Protein AF-0000000072283478 (afdb_homodimer)

Structure (mmCIF, N/CA/C/O backbone):
data_AF-0000000072283478-model_v1
#
loop_
_entity.id
_entity.type
_entity.pdbx_description
1 polymer 'Uncharacterized protein'
#
loop_
_atom_site.group_PDB
_atom_site.id
_atom_site.type_symbol
_atom_site.label_atom_id
_atom_site.label_alt_id
_atom_site.label_comp_id
_atom_site.label_asym_id
_atom_site.label_entity_id
_atom_site.label_seq_id
_atom_site.pdbx_PDB_ins_code
_atom_site.Cartn_x
_atom_site.Cartn_y
_atom_site.Cartn_z
_atom_site.occupancy
_atom_site.B_iso_or_equiv
_atom_site.auth_seq_id
_atom_site.auth_comp_id
_atom_site.auth_asym_id
_atom_site.auth_atom_id
_atom_site.pdbx_PDB_model_num
ATOM 1 N N . MET A 1 1 ? -14.891 4.152 11.68 1 73.19 1 MET A N 1
ATOM 2 C CA . MET A 1 1 ? -15.289 5.523 11.375 1 73.19 1 MET A CA 1
ATOM 3 C C . MET A 1 1 ? -15.82 5.621 9.945 1 73.19 1 MET A C 1
ATOM 5 O O . MET A 1 1 ? -15.227 5.074 9.016 1 73.19 1 MET A O 1
ATOM 9 N N . ASP A 1 2 ? -17.062 6.188 9.875 1 78.62 2 ASP A N 1
ATOM 10 C CA . ASP A 1 2 ? -17.609 6.254 8.523 1 78.62 2 ASP A CA 1
ATOM 11 C C . ASP A 1 2 ? -17.078 7.473 7.77 1 78.62 2 ASP A C 1
ATOM 13 O O . ASP A 1 2 ? -16.406 8.32 8.352 1 78.62 2 ASP A O 1
ATOM 17 N N . THR A 1 3 ? -17.266 7.492 6.48 1 81.06 3 THR A N 1
ATOM 18 C CA . THR A 1 3 ? -16.719 8.508 5.59 1 81.06 3 THR A CA 1
ATOM 19 C C . THR A 1 3 ? -17.281 9.891 5.945 1 81.06 3 THR A C 1
ATOM 21 O O . THR A 1 3 ? -16.562 10.891 5.871 1 81.06 3 THR A O 1
ATOM 24 N N . GLU A 1 4 ? -18.5 9.938 6.402 1 78.06 4 GLU A N 1
ATOM 25 C CA . GLU A 1 4 ? -19.125 11.203 6.766 1 78.06 4 GLU A CA 1
ATOM 26 C C . GLU A 1 4 ? -18.469 11.805 8.008 1 78.06 4 GLU A C 1
ATOM 28 O O . GLU A 1 4 ? -18.266 13.016 8.078 1 78.06 4 GLU A O 1
ATOM 33 N N . ASP A 1 5 ? -18.141 10.969 8.953 1 77.5 5 ASP A N 1
ATOM 34 C CA . ASP A 1 5 ? -17.422 11.414 10.148 1 77.5 5 ASP A CA 1
ATOM 35 C C . ASP A 1 5 ? -16.047 11.992 9.781 1 77.5 5 ASP A C 1
ATOM 37 O O . ASP A 1 5 ? -15.641 13.016 10.336 1 77.5 5 ASP A O 1
ATOM 41 N N . LYS A 1 6 ? -15.461 11.375 8.781 1 83.56 6 LYS A N 1
ATOM 42 C CA . LYS A 1 6 ? -14.141 11.812 8.344 1 83.56 6 LYS A CA 1
ATOM 43 C C . LYS A 1 6 ? -14.203 13.195 7.699 1 83.56 6 LYS A C 1
ATOM 45 O O . LYS A 1 6 ? -13.352 14.047 7.957 1 83.56 6 LYS A O 1
ATOM 50 N N . ILE A 1 7 ? -15.211 13.383 6.98 1 82.69 7 ILE A N 1
ATOM 51 C CA . ILE A 1 7 ? -15.391 14.656 6.281 1 82.69 7 ILE A CA 1
ATOM 52 C C . ILE A 1 7 ? -15.625 15.773 7.293 1 82.69 7 ILE A C 1
ATOM 54 O O . ILE A 1 7 ? -15.023 16.844 7.195 1 82.69 7 ILE A O 1
ATOM 58 N N . GLU A 1 8 ? -16.438 15.539 8.203 1 78.69 8 GLU A N 1
ATOM 59 C CA . GLU A 1 8 ? -16.766 16.547 9.219 1 78.69 8 GLU A CA 1
ATOM 60 C C . GLU A 1 8 ? -15.531 16.891 10.055 1 78.69 8 GLU A C 1
ATOM 62 O O . GLU A 1 8 ? -15.352 18.047 10.445 1 78.69 8 GLU A O 1
ATOM 67 N N . ALA A 1 9 ? -14.672 15.914 10.203 1 77.06 9 ALA A N 1
ATOM 68 C CA . ALA A 1 9 ? -13.508 16.094 11.062 1 77.06 9 ALA A CA 1
ATOM 69 C C . ALA A 1 9 ? -12.359 16.766 10.297 1 77.06 9 ALA A C 1
ATOM 71 O O . ALA A 1 9 ? -11.438 17.312 10.906 1 77.06 9 ALA A O 1
ATOM 72 N N . THR A 1 10 ? -12.125 16.578 8.898 1 79.94 10 THR A N 1
ATOM 73 C CA . THR A 1 10 ? -10.984 17 8.078 1 79.94 10 THR A CA 1
ATOM 74 C C . THR A 1 10 ? -10.945 18.516 7.945 1 79.94 10 THR A C 1
ATOM 76 O O . THR A 1 10 ? -9.867 19.109 7.969 1 79.94 10 THR A O 1
ATOM 79 N N . LYS A 1 11 ? -11.898 19.344 8.211 1 76.25 11 LYS A N 1
ATOM 80 C CA . LYS A 1 11 ? -12.023 20.797 8.125 1 76.25 11 LYS A CA 1
ATOM 81 C C . LYS A 1 11 ? -11.055 21.375 7.098 1 76.25 11 LYS A C 1
ATOM 83 O O . LYS A 1 11 ? -10.188 22.172 7.438 1 76.25 11 LYS A O 1
ATOM 88 N N . ILE A 1 12 ? -11.023 20.891 5.836 1 76.75 12 ILE A N 1
ATOM 89 C CA . ILE A 1 12 ? -10.195 21.422 4.762 1 76.75 12 ILE A CA 1
ATOM 90 C C . ILE A 1 12 ? -10.984 22.453 3.959 1 76.75 12 ILE A C 1
ATOM 92 O O . ILE A 1 12 ? -12.141 22.219 3.605 1 76.75 12 ILE A O 1
ATOM 96 N N . GLU A 1 13 ? -10.32 23.578 3.877 1 73.12 13 GLU A N 1
ATOM 97 C CA . GLU A 1 13 ? -11 24.672 3.186 1 73.12 13 GLU A CA 1
ATOM 98 C C . GLU A 1 13 ? -10.914 24.5 1.672 1 73.12 13 GLU A C 1
ATOM 100 O O . GLU A 1 13 ? -9.945 23.938 1.155 1 73.12 13 GLU A O 1
ATOM 105 N N . ASN A 1 14 ? -11.906 24.844 0.974 1 79.44 14 ASN A N 1
ATOM 106 C CA . ASN A 1 14 ? -11.945 25 -0.475 1 79.44 14 ASN A CA 1
ATOM 107 C C . ASN A 1 14 ? -11.914 23.656 -1.191 1 79.44 14 ASN A C 1
ATOM 109 O O . ASN A 1 14 ? -11.242 23.516 -2.215 1 79.44 14 ASN A O 1
ATOM 113 N N . ILE A 1 15 ? -12.367 22.672 -0.455 1 85 15 ILE A N 1
ATOM 114 C CA . ILE A 1 15 ? -12.484 21.359 -1.105 1 85 15 ILE A CA 1
ATOM 115 C C . ILE A 1 15 ? -13.953 20.969 -1.193 1 85 15 ILE A C 1
ATOM 117 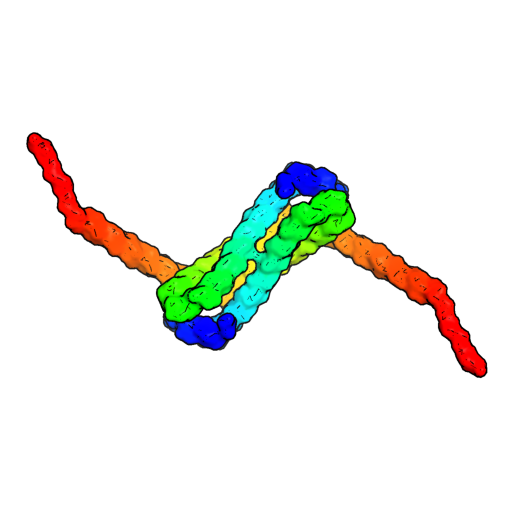O O . ILE A 1 15 ? -14.711 21.141 -0.237 1 85 15 ILE A O 1
ATOM 121 N N . ASN A 1 16 ? -14.297 20.562 -2.338 1 88.25 16 ASN A N 1
ATOM 122 C CA . ASN A 1 16 ? -15.633 20.031 -2.549 1 88.25 16 ASN A CA 1
ATOM 123 C C . ASN A 1 16 ? -15.875 18.781 -1.721 1 88.25 16 ASN A C 1
ATOM 125 O O . ASN A 1 16 ? -15.102 17.812 -1.804 1 88.25 16 ASN A O 1
ATOM 129 N N . ILE A 1 17 ? -17.031 18.797 -1.014 1 88.19 17 ILE A N 1
ATOM 130 C CA . ILE A 1 17 ? -17.344 17.719 -0.081 1 88.19 17 ILE A CA 1
ATOM 131 C C . ILE A 1 17 ? -17.5 16.406 -0.842 1 88.19 17 ILE A C 1
ATOM 133 O O . ILE A 1 17 ? -17.125 15.344 -0.344 1 88.19 17 ILE A O 1
ATOM 137 N N . VAL A 1 18 ? -18.031 16.484 -2.047 1 90.31 18 VAL A N 1
ATOM 138 C CA . VAL A 1 18 ? -18.234 15.289 -2.852 1 90.31 18 VAL A CA 1
ATOM 139 C C . VAL A 1 18 ? -16.891 14.711 -3.262 1 90.31 18 VAL A C 1
ATOM 141 O O . VAL A 1 18 ? -16.672 13.5 -3.162 1 90.31 18 VAL A O 1
ATOM 144 N N . SER A 1 19 ? -15.977 15.625 -3.635 1 93.25 19 SER A N 1
ATOM 145 C CA . SER A 1 19 ? -14.641 15.188 -4.031 1 93.25 19 SER A CA 1
ATOM 146 C C . SER A 1 19 ? -13.891 14.586 -2.852 1 93.25 19 SER A C 1
ATOM 148 O O . SER A 1 19 ? -13.156 13.609 -3.014 1 93.25 19 SER A O 1
ATOM 150 N N . LEU A 1 20 ? -14.102 15.18 -1.744 1 94.19 20 LEU A N 1
ATOM 151 C CA . LEU A 1 20 ? -13.438 14.68 -0.545 1 94.19 20 LEU A CA 1
ATOM 152 C C . LEU A 1 20 ? -13.953 13.289 -0.174 1 94.19 20 LEU A C 1
ATOM 154 O O . LEU A 1 20 ? -13.172 12.422 0.22 1 94.19 20 LEU A O 1
ATOM 158 N N . LYS A 1 21 ? -15.227 13.086 -0.298 1 93.69 21 LYS A N 1
ATOM 159 C CA . LYS A 1 21 ? -15.82 11.773 -0.053 1 93.69 21 LYS A CA 1
ATOM 160 C C . LYS A 1 21 ? -15.25 10.727 -1.002 1 93.69 21 LYS A C 1
ATOM 162 O O . LYS A 1 21 ? -14.898 9.625 -0.576 1 93.69 21 LYS A O 1
ATOM 167 N N . ASP A 1 22 ? -15.172 11.086 -2.295 1 95.25 22 ASP A N 1
ATOM 168 C CA . ASP A 1 22 ? -14.641 10.164 -3.293 1 95.25 22 ASP A CA 1
ATOM 169 C C . ASP A 1 22 ? -13.172 9.836 -3.006 1 95.25 22 ASP A C 1
ATOM 171 O O . ASP A 1 22 ? -12.742 8.695 -3.201 1 95.25 22 ASP A O 1
ATOM 175 N N . TYR A 1 23 ? -12.469 10.797 -2.516 1 96.44 23 TYR A N 1
ATOM 176 C CA . TYR A 1 23 ? -11.07 10.602 -2.137 1 96.44 23 TYR A CA 1
ATOM 177 C C . TYR A 1 23 ? -10.953 9.586 -1.008 1 96.44 23 TYR A C 1
ATOM 179 O O . TYR A 1 23 ? -10.125 8.672 -1.069 1 96.44 23 TYR A O 1
ATOM 187 N N . PHE A 1 24 ? -11.797 9.695 0.023 1 95.19 24 PHE A N 1
ATOM 188 C CA . PHE A 1 24 ? -11.711 8.797 1.165 1 95.19 24 PHE A CA 1
ATOM 189 C C . PHE A 1 24 ? -12.109 7.379 0.768 1 95.19 24 PHE A C 1
ATOM 191 O O . PHE A 1 24 ? -11.547 6.406 1.266 1 95.19 24 PHE A O 1
ATOM 198 N N . ILE A 1 25 ? -13.047 7.262 -0.152 1 95.75 25 ILE A N 1
ATOM 199 C CA . ILE A 1 25 ? -13.453 5.949 -0.646 1 95.75 25 ILE A CA 1
ATOM 200 C C . ILE A 1 25 ? -12.289 5.301 -1.392 1 95.75 25 ILE A C 1
ATOM 202 O O . ILE A 1 25 ? -12 4.117 -1.196 1 95.75 25 ILE A O 1
ATOM 206 N N . ALA A 1 26 ? -11.656 6.086 -2.254 1 96.94 26 ALA A N 1
ATOM 207 C CA . ALA A 1 26 ? -10.5 5.586 -2.986 1 96.94 26 ALA A CA 1
ATOM 208 C C . ALA A 1 26 ? -9.375 5.191 -2.029 1 96.94 26 ALA A C 1
ATOM 210 O O . ALA A 1 26 ? -8.688 4.191 -2.246 1 96.94 26 ALA A O 1
ATOM 211 N N . LEU A 1 27 ? -9.203 5.98 -0.974 1 97.25 27 LEU A N 1
ATOM 212 C CA . LEU A 1 27 ? -8.164 5.703 0.011 1 97.25 27 LEU A CA 1
ATOM 213 C C . LEU A 1 27 ? -8.461 4.41 0.765 1 97.25 27 LEU A C 1
ATOM 215 O O . LEU A 1 27 ? -7.543 3.666 1.12 1 97.25 27 LEU A O 1
ATOM 219 N N . ASP A 1 28 ? -9.727 4.156 1.076 1 95.88 28 ASP A N 1
ATOM 220 C CA . ASP A 1 28 ? -10.125 2.906 1.711 1 95.88 28 ASP A CA 1
ATOM 221 C C . ASP A 1 28 ? -9.727 1.704 0.858 1 95.88 28 ASP A C 1
ATOM 223 O O . ASP A 1 28 ? -9.227 0.705 1.379 1 95.88 28 ASP A O 1
ATOM 227 N N . GLU A 1 29 ? -9.969 1.844 -0.427 1 96.94 29 GLU A N 1
ATOM 228 C CA . GLU A 1 29 ? -9.609 0.765 -1.345 1 96.94 29 GLU A CA 1
ATOM 229 C C . GLU A 1 29 ? -8.102 0.555 -1.395 1 96.94 29 GLU A C 1
ATOM 231 O O . GLU A 1 29 ? -7.629 -0.583 -1.43 1 96.94 29 GLU A O 1
ATOM 236 N N . LEU A 1 30 ? -7.383 1.645 -1.404 1 98.56 30 LEU A N 1
ATOM 237 C CA . LEU A 1 30 ? -5.926 1.559 -1.396 1 98.56 30 LEU A CA 1
ATOM 238 C C . LEU A 1 30 ? -5.43 0.894 -0.119 1 98.56 30 LEU A C 1
ATOM 240 O O . LEU A 1 30 ? -4.5 0.081 -0.158 1 98.56 30 LEU A O 1
ATOM 244 N N . GLU A 1 31 ? -6.035 1.289 0.999 1 98 31 GLU A N 1
ATOM 245 C CA . GLU A 1 31 ? -5.68 0.678 2.275 1 98 31 GLU A CA 1
ATOM 246 C C . GLU A 1 31 ? -5.961 -0.822 2.266 1 98 31 GLU A C 1
ATOM 248 O O . GLU A 1 31 ? -5.184 -1.608 2.811 1 98 31 GLU A O 1
ATOM 253 N N . ASP A 1 32 ? -7.016 -1.256 1.654 1 98.19 32 ASP A N 1
ATOM 254 C CA . ASP A 1 32 ? -7.332 -2.676 1.534 1 98.19 32 ASP A CA 1
ATOM 255 C C . ASP A 1 32 ? -6.227 -3.426 0.793 1 98.19 32 ASP A C 1
ATOM 257 O O . ASP A 1 32 ? -5.836 -4.52 1.199 1 98.19 32 ASP A O 1
ATOM 261 N N . ILE A 1 33 ? -5.793 -2.848 -0.305 1 98.62 33 ILE A N 1
ATOM 262 C CA . ILE A 1 33 ? -4.727 -3.475 -1.084 1 98.62 33 ILE A CA 1
ATOM 263 C C . ILE A 1 33 ? -3.451 -3.541 -0.25 1 98.62 33 ILE A C 1
ATOM 265 O O . ILE A 1 33 ? -2.734 -4.547 -0.282 1 98.62 33 ILE A O 1
ATOM 269 N N . CYS A 1 34 ? -3.18 -2.473 0.476 1 98.81 34 CYS A N 1
ATOM 270 C CA . CYS A 1 34 ? -2.018 -2.463 1.358 1 98.81 34 CYS A CA 1
ATOM 271 C C . CYS A 1 34 ? -2.135 -3.543 2.428 1 98.81 34 CYS A C 1
ATOM 273 O O . CYS A 1 34 ? -1.167 -4.254 2.707 1 98.81 34 CYS A O 1
ATOM 275 N N . ASP A 1 35 ? -3.291 -3.658 3.033 1 98.56 35 ASP A N 1
ATOM 276 C CA . ASP A 1 35 ? -3.523 -4.684 4.043 1 98.56 35 ASP A CA 1
ATOM 277 C C . ASP A 1 35 ? -3.299 -6.082 3.467 1 98.56 35 ASP A C 1
ATOM 279 O O . ASP A 1 35 ? -2.736 -6.953 4.133 1 98.56 35 ASP A O 1
ATOM 283 N N . ASP A 1 36 ? -3.762 -6.281 2.285 1 98.5 36 ASP A N 1
ATOM 284 C CA . ASP A 1 36 ? -3.555 -7.562 1.617 1 98.5 36 ASP A CA 1
ATOM 285 C C . ASP A 1 36 ? -2.066 -7.863 1.451 1 98.5 36 ASP A C 1
ATOM 287 O O . ASP A 1 36 ? -1.633 -9 1.64 1 98.5 36 ASP A O 1
ATOM 291 N N . LEU A 1 37 ? -1.292 -6.832 1.023 1 98.56 37 LEU A N 1
ATOM 292 C CA . LEU A 1 37 ? 0.14 -7.047 0.847 1 98.56 37 LEU A CA 1
ATOM 293 C C . LEU A 1 37 ? 0.806 -7.391 2.176 1 98.56 37 LEU A C 1
ATOM 295 O O . LEU A 1 37 ? 1.623 -8.312 2.246 1 98.56 37 LEU A O 1
ATOM 299 N N . VAL A 1 38 ? 0.414 -6.691 3.189 1 97.88 38 VAL A N 1
ATOM 300 C CA . VAL A 1 38 ? 0.961 -6.938 4.52 1 97.88 38 VAL A CA 1
ATOM 301 C C . VAL A 1 38 ? 0.613 -8.352 4.969 1 97.88 38 VAL A C 1
ATOM 303 O O . VAL A 1 38 ? 1.455 -9.055 5.531 1 97.88 38 VAL A O 1
ATOM 306 N N . GLU A 1 39 ? -0.616 -8.773 4.734 1 97.75 39 GLU A N 1
ATOM 307 C CA . GLU A 1 39 ? -1.025 -10.133 5.082 1 97.75 39 GLU A CA 1
ATOM 308 C C . GLU A 1 39 ? -0.223 -11.172 4.301 1 97.75 39 GLU A C 1
ATOM 310 O O . GLU A 1 39 ? 0.089 -12.242 4.824 1 97.75 39 GLU A O 1
ATOM 315 N N . CYS A 1 40 ? 0.045 -10.891 3.037 1 96.94 40 CYS A N 1
ATOM 316 C CA . CYS A 1 40 ? 0.886 -11.789 2.25 1 96.94 40 CYS A CA 1
ATOM 317 C C . CYS A 1 40 ? 2.242 -11.984 2.918 1 96.94 40 CYS A C 1
ATOM 319 O O . CYS A 1 40 ? 2.729 -13.117 3.018 1 96.94 40 CYS A O 1
ATOM 321 N N . TYR A 1 41 ? 2.811 -10.961 3.463 1 94.94 41 TYR A N 1
ATOM 322 C CA . TYR A 1 41 ? 4.117 -11.039 4.109 1 94.94 41 TYR A CA 1
ATOM 323 C C . TYR A 1 41 ? 4.051 -11.898 5.367 1 94.94 41 TYR A C 1
ATOM 325 O O . TYR A 1 41 ? 4.969 -12.68 5.641 1 94.94 41 TYR A O 1
ATOM 333 N N . LYS A 1 42 ? 3.008 -11.781 6.066 1 94.69 42 LYS A N 1
ATOM 334 C CA . LYS A 1 42 ? 2.824 -12.633 7.238 1 94.69 42 LYS A CA 1
ATOM 335 C C . LYS A 1 42 ? 2.725 -14.102 6.844 1 94.69 42 LYS A C 1
ATOM 337 O O . LYS A 1 42 ? 3.268 -14.969 7.523 1 94.69 42 LYS A O 1
ATOM 342 N N . LYS A 1 43 ? 2.057 -14.375 5.797 1 94.69 43 LYS A N 1
ATOM 343 C CA . LYS A 1 43 ? 1.887 -15.734 5.297 1 94.69 43 LYS A CA 1
ATOM 344 C C . LYS A 1 43 ? 3.213 -16.312 4.805 1 94.69 43 LYS A C 1
ATOM 346 O O . LYS A 1 43 ? 3.449 -17.516 4.91 1 94.69 43 LYS A O 1
ATOM 351 N N . GLU A 1 44 ? 4.066 -15.43 4.168 1 90.44 44 GLU A N 1
ATOM 352 C CA . GLU A 1 44 ? 5.383 -15.883 3.725 1 90.44 44 GLU A CA 1
ATOM 353 C C . GLU A 1 44 ? 6.156 -16.531 4.867 1 90.44 44 GLU A C 1
ATOM 355 O O . GLU A 1 44 ? 6.777 -17.578 4.684 1 90.44 44 GLU A O 1
ATOM 360 N N . GLU A 1 45 ? 6.098 -15.883 6.012 1 84 45 GLU A N 1
ATOM 361 C CA . GLU A 1 45 ? 6.812 -16.375 7.18 1 84 45 GLU A CA 1
ATOM 362 C C . GLU A 1 45 ? 6.301 -17.766 7.594 1 84 45 GLU A C 1
ATOM 364 O O . GLU A 1 45 ? 7.074 -18.609 8.031 1 84 45 GLU A O 1
ATOM 369 N N . LYS A 1 46 ? 5.051 -17.953 7.383 1 88 46 LYS A N 1
ATOM 370 C CA . LYS A 1 46 ? 4.387 -19.188 7.816 1 88 46 LYS A CA 1
ATOM 371 C C . LYS A 1 46 ? 4.648 -20.312 6.832 1 88 46 LYS A C 1
ATOM 373 O O . LYS A 1 46 ? 4.75 -21.484 7.234 1 88 46 LYS A O 1
ATOM 378 N N . TYR A 1 47 ? 4.82 -19.953 5.527 1 86 47 TYR A N 1
ATOM 379 C CA . TYR A 1 47 ? 4.785 -21 4.512 1 86 47 TYR A CA 1
ATOM 380 C C . TYR A 1 47 ? 6.086 -21.031 3.717 1 86 47 TYR A C 1
ATOM 382 O O . TYR A 1 47 ? 6.133 -21.578 2.611 1 86 47 TYR A O 1
ATOM 390 N N . TYR A 1 48 ? 7.102 -20.438 4.242 1 81.06 48 TYR A N 1
ATOM 391 C CA . TYR A 1 48 ? 8.328 -20.281 3.473 1 81.06 48 TYR A CA 1
ATOM 392 C C . TYR A 1 48 ? 8.922 -21.625 3.1 1 81.06 48 TYR A C 1
ATOM 394 O O . TYR A 1 48 ? 9.656 -21.75 2.115 1 81.06 48 TYR A O 1
ATOM 402 N N . LEU A 1 49 ? 8.539 -22.719 3.787 1 80 49 LEU A N 1
ATOM 403 C CA . LEU A 1 49 ? 9.086 -24.047 3.508 1 80 49 LEU A CA 1
ATOM 404 C C . LEU A 1 49 ? 8.18 -24.828 2.568 1 80 49 LEU A C 1
ATOM 406 O O . LEU A 1 49 ? 8.555 -25.891 2.078 1 80 49 LEU A O 1
ATOM 410 N N . GLU A 1 50 ? 7.008 -24.344 2.352 1 83.56 50 GLU A N 1
ATOM 411 C CA . GLU A 1 50 ? 6.082 -24.969 1.42 1 83.56 50 GLU A CA 1
ATOM 412 C C . GLU A 1 50 ? 6.156 -24.328 0.041 1 83.56 50 GLU A C 1
ATOM 414 O O . GLU A 1 50 ? 5.434 -23.359 -0.237 1 83.56 50 GLU A O 1
ATOM 419 N N . GLU A 1 51 ? 6.832 -24.938 -0.762 1 81.5 51 GLU A N 1
ATOM 420 C CA . GLU A 1 51 ? 7.215 -24.359 -2.041 1 81.5 51 GLU A CA 1
ATOM 421 C C . GLU A 1 51 ? 5.996 -23.844 -2.805 1 81.5 51 GLU A C 1
ATOM 423 O O . GLU A 1 51 ? 5.961 -22.703 -3.246 1 81.5 51 GLU A O 1
ATOM 428 N N . ASP A 1 52 ? 5.023 -24.656 -2.953 1 86 52 ASP A N 1
ATOM 429 C CA . ASP A 1 52 ? 3.857 -24.297 -3.756 1 86 52 ASP A CA 1
ATOM 430 C C . ASP A 1 52 ? 3.121 -23.094 -3.146 1 86 52 ASP A C 1
ATOM 432 O O . ASP A 1 52 ? 2.791 -22.141 -3.85 1 86 52 ASP A O 1
ATOM 436 N N . LYS A 1 53 ? 2.895 -23.219 -1.857 1 90 53 LYS A N 1
ATOM 437 C CA . LYS A 1 53 ? 2.18 -22.141 -1.18 1 90 53 LYS A CA 1
ATOM 438 C C . LYS A 1 53 ? 2.986 -20.844 -1.204 1 90 53 LYS A C 1
ATOM 440 O O . LYS A 1 53 ? 2.432 -19.766 -1.416 1 90 53 LYS A O 1
ATOM 445 N N . PHE A 1 54 ? 4.258 -20.953 -0.998 1 90.94 54 PHE A N 1
ATOM 446 C CA . PHE A 1 54 ? 5.148 -19.797 -0.99 1 90.94 54 PHE A CA 1
ATOM 447 C C . PHE A 1 54 ? 5.148 -19.109 -2.348 1 90.94 54 PHE A C 1
ATOM 449 O O . PHE A 1 54 ? 5.039 -17.891 -2.426 1 90.94 54 PHE A O 1
ATOM 456 N N . ASN A 1 55 ? 5.188 -19.844 -3.346 1 89.12 55 ASN A N 1
ATOM 457 C CA . ASN A 1 55 ? 5.191 -19.281 -4.691 1 89.12 55 ASN A CA 1
ATOM 458 C C . ASN A 1 55 ? 3.859 -18.609 -5.023 1 89.12 55 ASN A C 1
ATOM 460 O O . ASN A 1 55 ? 3.824 -17.609 -5.723 1 89.12 55 ASN A O 1
ATOM 464 N N . MET A 1 56 ? 2.828 -19.188 -4.488 1 93.06 56 MET A N 1
ATOM 465 C CA . MET A 1 56 ? 1.521 -18.562 -4.703 1 93.06 56 MET A CA 1
ATOM 466 C C . MET A 1 56 ? 1.45 -17.203 -4.039 1 93.06 56 MET A C 1
ATOM 468 O O . MET A 1 56 ? 0.854 -16.266 -4.586 1 93.06 56 MET A O 1
ATOM 472 N N . ILE A 1 57 ? 2.072 -17.156 -2.869 1 95 57 ILE A N 1
ATOM 473 C CA . ILE A 1 57 ? 2.1 -15.891 -2.141 1 95 57 ILE A CA 1
ATOM 474 C C . ILE A 1 57 ? 2.9 -14.859 -2.93 1 95 57 ILE A C 1
ATOM 476 O O . ILE A 1 57 ? 2.465 -13.711 -3.088 1 95 57 ILE A O 1
ATOM 480 N N . LEU A 1 58 ? 4.008 -15.242 -3.512 1 93.44 58 LEU A N 1
ATOM 481 C CA . LEU A 1 58 ? 4.836 -14.336 -4.297 1 93.44 58 LEU A CA 1
ATOM 482 C C . LEU A 1 58 ? 4.09 -13.844 -5.535 1 93.44 58 LEU A C 1
ATOM 484 O O . LEU A 1 58 ? 4.219 -12.688 -5.926 1 93.44 58 LEU A O 1
ATOM 488 N N . GLU A 1 59 ? 3.373 -14.727 -6.125 1 93.81 59 GLU A N 1
ATOM 489 C CA . GLU A 1 59 ? 2.551 -14.352 -7.273 1 93.81 59 GLU A CA 1
ATOM 490 C C . GLU A 1 59 ? 1.484 -13.328 -6.879 1 93.81 59 GLU A C 1
ATOM 492 O O . GLU A 1 59 ? 1.274 -12.344 -7.582 1 93.81 59 GLU A O 1
ATOM 497 N N . GLU A 1 60 ? 0.824 -13.602 -5.758 1 96 60 GLU A N 1
ATOM 498 C CA . GLU A 1 60 ? -0.186 -12.68 -5.246 1 96 60 GLU A CA 1
ATOM 499 C C . GLU A 1 60 ? 0.418 -11.305 -4.949 1 96 60 GLU A C 1
ATOM 501 O O . GLU A 1 60 ? -0.179 -10.273 -5.27 1 96 60 GLU A O 1
ATOM 506 N N . GLU A 1 61 ? 1.573 -11.289 -4.348 1 97 61 GLU A N 1
ATOM 507 C CA . GLU A 1 61 ? 2.273 -10.039 -4.062 1 97 61 GLU A CA 1
ATOM 508 C C . GLU A 1 61 ? 2.525 -9.242 -5.336 1 97 61 GLU A C 1
ATOM 510 O O . GLU A 1 61 ? 2.34 -8.023 -5.363 1 97 61 GLU A O 1
ATOM 515 N N . SER A 1 62 ? 2.93 -9.898 -6.363 1 96.25 62 SER A N 1
ATOM 516 C CA . SER A 1 62 ? 3.209 -9.219 -7.625 1 96.25 62 SER A CA 1
ATOM 517 C C . SER A 1 62 ? 1.945 -8.602 -8.211 1 96.25 62 SER A C 1
ATOM 519 O O . SER A 1 62 ? 1.996 -7.527 -8.812 1 96.25 62 SER A O 1
ATOM 521 N N . GLU A 1 63 ? 0.802 -9.258 -8.047 1 96.94 63 GLU A N 1
ATOM 522 C CA . GLU A 1 63 ? -0.474 -8.703 -8.484 1 96.94 63 GLU A CA 1
ATOM 523 C C . GLU A 1 63 ? -0.843 -7.465 -7.676 1 96.94 63 GLU A C 1
ATOM 525 O O . GLU A 1 63 ? -1.395 -6.504 -8.211 1 96.94 63 GLU A O 1
ATOM 530 N N . LEU A 1 64 ? -0.52 -7.57 -6.418 1 98.5 64 LEU A N 1
ATOM 531 C CA . LEU A 1 64 ? -0.847 -6.457 -5.535 1 98.5 64 LEU A CA 1
ATOM 532 C C . LEU A 1 64 ? 0.011 -5.238 -5.855 1 98.5 64 LEU A C 1
ATOM 534 O O . LEU A 1 64 ? -0.446 -4.102 -5.723 1 98.5 64 LEU A O 1
ATOM 538 N N . VAL A 1 65 ? 1.27 -5.438 -6.309 1 98.5 65 VAL A N 1
ATOM 539 C CA . VAL A 1 65 ? 2.121 -4.336 -6.742 1 98.5 65 VAL A CA 1
ATOM 540 C C . VAL A 1 65 ? 1.446 -3.584 -7.887 1 98.5 65 VAL A C 1
ATOM 542 O O . VAL A 1 65 ? 1.396 -2.352 -7.887 1 98.5 65 VAL A O 1
ATOM 545 N N . GLU A 1 66 ? 0.915 -4.305 -8.836 1 97.5 66 GLU A N 1
ATOM 546 C CA . GLU A 1 66 ? 0.246 -3.686 -9.977 1 97.5 66 GLU A CA 1
ATOM 547 C C . GLU A 1 66 ? -1.016 -2.945 -9.547 1 97.5 66 GLU A C 1
ATOM 549 O O . GLU A 1 66 ? -1.282 -1.836 -10.008 1 97.5 66 GLU A O 1
ATOM 554 N N . ALA A 1 67 ? -1.746 -3.559 -8.648 1 98.25 67 ALA A N 1
ATOM 555 C CA . ALA A 1 67 ? -2.961 -2.936 -8.125 1 98.25 67 ALA A CA 1
ATOM 556 C C . ALA A 1 67 ? -2.641 -1.646 -7.379 1 98.25 67 ALA A C 1
ATOM 558 O O . ALA A 1 67 ? -3.355 -0.649 -7.508 1 98.25 67 ALA A O 1
ATOM 559 N N . LEU A 1 68 ? -1.554 -1.699 -6.602 1 98.75 68 LEU A N 1
ATOM 560 C CA . LEU A 1 68 ? -1.118 -0.528 -5.848 1 98.75 68 LEU A CA 1
ATOM 561 C C . LEU A 1 68 ? -0.74 0.612 -6.789 1 98.75 68 LEU A C 1
ATOM 563 O O . LEU A 1 68 ? -1.095 1.768 -6.543 1 98.75 68 LEU A O 1
ATOM 567 N N . PHE A 1 69 ? -0.059 0.298 -7.832 1 98.69 69 PHE A N 1
ATOM 568 C CA . PHE A 1 69 ? 0.324 1.309 -8.812 1 98.69 69 PHE A CA 1
ATOM 569 C C . PHE A 1 69 ? -0.907 1.931 -9.453 1 98.69 69 PHE A C 1
ATOM 571 O O . PHE A 1 69 ? -1.021 3.156 -9.539 1 98.69 69 PHE A O 1
ATOM 578 N N . GLU A 1 70 ? -1.789 1.08 -9.898 1 98.31 70 GLU A N 1
ATOM 579 C CA . GLU A 1 70 ? -2.979 1.577 -10.578 1 98.31 70 GLU A CA 1
ATOM 580 C C . GLU A 1 70 ? -3.826 2.443 -9.656 1 98.31 70 GLU A C 1
ATOM 582 O O . GLU A 1 70 ? -4.223 3.551 -10.023 1 98.31 70 GLU A O 1
ATOM 587 N N . MET A 1 71 ? -4.031 1.968 -8.445 1 98.62 71 MET A N 1
ATOM 588 C CA . MET A 1 71 ? -4.891 2.68 -7.5 1 98.62 71 MET A CA 1
ATOM 589 C C . MET A 1 71 ? -4.25 3.994 -7.07 1 98.62 71 MET A C 1
ATOM 591 O O . MET A 1 71 ? -4.914 5.031 -7.039 1 98.62 71 MET A O 1
ATOM 595 N N . SER A 1 72 ? -3 3.932 -6.75 1 98.44 72 SER A N 1
ATOM 596 C CA . SER A 1 72 ? -2.328 5.152 -6.32 1 98.44 72 SER A CA 1
ATOM 597 C C . SER A 1 72 ? -2.193 6.145 -7.473 1 98.44 72 SER A C 1
ATOM 599 O O . SER A 1 72 ? -2.283 7.359 -7.27 1 98.44 72 SER A O 1
ATOM 601 N N . SER A 1 73 ? -1.997 5.664 -8.664 1 98.44 73 SER A N 1
ATOM 602 C CA . SER A 1 73 ? -1.96 6.512 -9.852 1 98.44 73 SER A CA 1
ATOM 603 C C . SER A 1 73 ? -3.289 7.227 -10.062 1 98.44 73 SER A C 1
ATOM 605 O O . SER A 1 73 ? -3.318 8.43 -10.328 1 98.44 73 SER A O 1
ATOM 607 N N . ASP A 1 74 ? -4.324 6.496 -9.938 1 98.31 74 ASP A N 1
ATOM 608 C CA . ASP A 1 74 ? -5.656 7.074 -10.094 1 98.31 74 ASP A CA 1
ATOM 609 C C . ASP A 1 74 ? -5.93 8.133 -9.031 1 98.31 74 ASP A C 1
ATOM 611 O O . ASP A 1 74 ? -6.445 9.211 -9.336 1 98.31 74 ASP A O 1
ATOM 615 N N . ILE A 1 75 ? -5.574 7.855 -7.832 1 98.44 75 ILE A N 1
ATOM 616 C CA . ILE A 1 75 ? -5.793 8.797 -6.742 1 98.44 75 ILE A CA 1
ATOM 617 C C . ILE A 1 75 ? -5.004 10.078 -7.008 1 98.44 75 ILE A C 1
ATOM 619 O O . ILE A 1 75 ? -5.539 11.188 -6.879 1 98.44 75 ILE A O 1
ATOM 623 N N . LYS A 1 76 ? -3.783 9.906 -7.406 1 97.81 76 LYS A N 1
ATOM 624 C CA . LYS A 1 76 ? -2.924 11.055 -7.652 1 97.81 76 LYS A CA 1
ATOM 625 C C . LYS A 1 76 ? -3.467 11.914 -8.797 1 97.81 76 LYS A C 1
ATOM 627 O O . LYS A 1 76 ? -3.393 13.141 -8.75 1 97.81 76 LYS A O 1
ATOM 632 N N . LYS A 1 77 ? -3.969 11.305 -9.75 1 97.69 77 LYS A N 1
ATOM 633 C CA . LYS A 1 77 ? -4.484 12 -10.922 1 97.69 77 LYS A CA 1
ATOM 634 C C . LYS A 1 77 ? -5.828 12.656 -10.625 1 97.69 77 LYS A C 1
ATOM 636 O O . LYS A 1 77 ? -6.031 13.828 -10.945 1 97.69 77 LYS A O 1
ATOM 641 N N . GLU A 1 78 ? -6.688 12.008 -10.023 1 97.25 78 GLU A N 1
ATOM 642 C CA . GLU A 1 78 ? -8.078 12.438 -9.867 1 97.25 78 GLU A CA 1
ATOM 643 C C . GLU A 1 78 ? -8.227 13.391 -8.688 1 97.25 78 GLU A C 1
ATOM 645 O O . GLU A 1 78 ? -9.102 14.266 -8.695 1 97.25 78 GLU A O 1
ATOM 650 N N . PHE A 1 79 ? -7.344 13.258 -7.691 1 97.19 79 PHE A N 1
ATOM 651 C CA . PHE A 1 79 ? -7.555 14 -6.457 1 97.19 79 PHE A CA 1
ATOM 652 C C . PHE A 1 79 ? -6.332 14.852 -6.121 1 97.19 79 PHE A C 1
ATOM 654 O O . PHE A 1 79 ? -6 15.031 -4.945 1 97.19 79 PHE A O 1
ATOM 661 N N . LYS A 1 80 ? -5.688 15.312 -7.141 1 95.56 80 LYS A N 1
ATOM 662 C CA . LYS A 1 80 ? -4.473 16.109 -6.988 1 95.56 80 LYS A CA 1
ATOM 663 C C . LYS A 1 80 ? -4.723 17.328 -6.098 1 95.56 80 LYS A C 1
ATOM 665 O O . LYS A 1 80 ? -3.877 17.688 -5.273 1 95.56 80 LYS A O 1
ATOM 670 N N . ASP A 1 81 ? -5.891 17.938 -6.262 1 93.81 81 ASP A N 1
ATOM 671 C CA . ASP A 1 81 ? -6.199 19.141 -5.488 1 93.81 81 ASP A CA 1
ATOM 672 C C . ASP A 1 81 ? -6.32 18.812 -4 1 93.81 81 ASP A C 1
ATOM 674 O O . ASP A 1 81 ? -5.902 19.609 -3.152 1 93.81 81 ASP A O 1
ATOM 678 N N . ILE A 1 82 ? -6.902 17.688 -3.703 1 95.06 82 ILE A N 1
ATOM 679 C CA . ILE A 1 82 ? -7.066 17.281 -2.314 1 95.06 82 ILE A CA 1
ATOM 680 C C . ILE A 1 82 ? -5.707 16.938 -1.713 1 95.06 82 ILE A C 1
ATOM 682 O O . ILE A 1 82 ? -5.387 17.359 -0.599 1 95.06 82 ILE A O 1
ATOM 686 N N . LEU A 1 83 ? -4.887 16.25 -2.443 1 96.06 83 LEU A N 1
ATOM 687 C CA . LEU A 1 83 ? -3.539 15.914 -1.991 1 96.06 83 LEU A CA 1
ATOM 688 C C . LEU A 1 83 ? -2.715 17.172 -1.761 1 96.06 83 LEU A C 1
ATOM 690 O O . LEU A 1 83 ? -2.008 17.281 -0.756 1 96.06 83 LEU A O 1
ATOM 694 N N . ASP A 1 84 ? -2.859 18.109 -2.643 1 94.75 84 ASP A N 1
ATOM 695 C CA . ASP A 1 84 ? -2.156 19.375 -2.494 1 94.75 84 ASP A CA 1
ATOM 696 C C . ASP A 1 84 ? -2.621 20.125 -1.245 1 94.75 84 ASP A C 1
ATOM 698 O O . ASP A 1 84 ? -1.812 20.734 -0.541 1 94.75 84 ASP A O 1
ATOM 702 N N . ALA A 1 85 ? -3.91 20.094 -1.025 1 93.75 85 ALA A N 1
ATOM 703 C CA . ALA A 1 85 ? -4.461 20.781 0.146 1 93.75 85 ALA A CA 1
ATOM 704 C C . ALA A 1 85 ? -3.889 20.188 1.435 1 93.75 85 ALA A C 1
ATOM 706 O O . ALA A 1 85 ? -3.516 20.938 2.348 1 93.75 85 ALA A O 1
ATOM 707 N N . PHE A 1 86 ? -3.799 18.906 1.505 1 93.81 86 PHE A N 1
ATOM 708 C CA . PHE A 1 86 ? -3.236 18.25 2.684 1 93.81 86 PHE A CA 1
ATOM 709 C C . PHE A 1 86 ? -1.754 18.578 2.824 1 93.81 86 PHE A C 1
ATOM 711 O O . PHE A 1 86 ? -1.261 18.781 3.936 1 93.81 86 PHE A O 1
ATOM 718 N N . ARG A 1 87 ? -1.07 18.641 1.699 1 93.44 87 ARG A N 1
ATOM 719 C CA . ARG A 1 87 ? 0.351 18.969 1.714 1 93.44 87 ARG A CA 1
ATOM 720 C C . ARG A 1 87 ? 0.579 20.391 2.24 1 93.44 87 ARG A C 1
ATOM 722 O O . ARG A 1 87 ? 1.491 20.609 3.037 1 93.44 87 ARG A O 1
ATOM 729 N N . ILE A 1 88 ? -0.192 21.312 1.79 1 93 88 ILE A N 1
ATOM 730 C CA . ILE A 1 88 ? -0.096 22.703 2.223 1 93 88 ILE A CA 1
ATOM 731 C C . ILE A 1 88 ? -0.362 22.797 3.723 1 93 88 ILE A C 1
ATOM 733 O O . ILE A 1 88 ? 0.383 23.453 4.453 1 93 88 ILE A O 1
ATOM 737 N N . ARG A 1 89 ? -1.396 22.125 4.18 1 91.06 89 ARG A N 1
ATOM 738 C CA . ARG A 1 89 ? -1.735 22.109 5.602 1 91.06 89 ARG A CA 1
ATOM 739 C C . ARG A 1 89 ? -0.593 21.547 6.434 1 91.06 89 ARG A C 1
ATOM 741 O O . ARG A 1 89 ? -0.256 22.094 7.488 1 91.06 89 ARG A O 1
ATOM 748 N N . ALA A 1 90 ? -0.004 20.484 5.984 1 91 90 ALA A N 1
ATOM 749 C CA . ALA A 1 90 ? 1.112 19.859 6.684 1 91 90 ALA A CA 1
ATOM 750 C C . ALA A 1 90 ? 2.309 20.797 6.766 1 91 90 ALA A C 1
ATOM 752 O O . ALA A 1 90 ? 2.943 20.922 7.816 1 91 90 ALA A O 1
ATOM 753 N N . THR A 1 91 ? 2.561 21.438 5.707 1 92.56 91 THR A N 1
ATOM 754 C CA . THR A 1 91 ? 3.686 22.359 5.645 1 92.56 91 THR A CA 1
ATOM 755 C C . THR A 1 91 ? 3.479 23.531 6.602 1 92.56 91 THR A C 1
ATOM 757 O O . THR A 1 91 ? 4.414 23.953 7.285 1 92.56 91 THR A O 1
ATOM 760 N N . GLU A 1 92 ? 2.287 24.062 6.602 1 90.38 92 GLU A N 1
ATOM 761 C CA . GLU A 1 92 ? 1.966 25.172 7.496 1 90.38 92 GLU A CA 1
ATOM 762 C C . GLU A 1 92 ? 2.084 24.75 8.961 1 90.38 92 GLU A C 1
ATOM 764 O O . GLU A 1 92 ? 2.6 25.5 9.789 1 90.38 92 GLU A O 1
ATOM 769 N N . ARG A 1 93 ? 1.651 23.594 9.219 1 88 93 ARG A N 1
ATOM 770 C CA . ARG A 1 93 ? 1.756 23.078 10.578 1 88 93 ARG A CA 1
ATOM 771 C C . ARG A 1 93 ? 3.215 22.938 11.008 1 88 93 ARG A C 1
ATOM 773 O O . ARG A 1 93 ? 3.576 23.297 12.133 1 88 93 ARG A O 1
ATOM 780 N N . GLN A 1 94 ? 4.004 22.484 10.141 1 88.94 94 GLN A N 1
ATOM 781 C CA . GLN A 1 94 ? 5.426 22.359 10.43 1 88.94 94 GLN A CA 1
ATOM 782 C C . GLN A 1 94 ? 6.078 23.719 10.625 1 88.94 94 GLN A C 1
ATOM 784 O O . GLN A 1 94 ? 6.938 23.875 11.5 1 88.94 94 GLN A O 1
ATOM 789 N N . ARG A 1 95 ? 5.66 24.641 9.891 1 88.94 95 ARG A N 1
ATOM 790 C CA . ARG A 1 95 ? 6.191 26 10.008 1 88.94 95 ARG A CA 1
ATOM 791 C C . ARG A 1 95 ? 5.84 26.609 11.359 1 88.94 95 ARG A C 1
ATOM 793 O O . ARG A 1 95 ? 6.695 27.188 12.023 1 88.94 95 ARG A O 1
ATOM 800 N N . ILE A 1 96 ? 4.613 26.438 11.695 1 87.62 96 ILE A N 1
ATOM 801 C CA . ILE A 1 96 ? 4.145 26.969 12.961 1 87.62 96 ILE A CA 1
ATOM 802 C C . ILE A 1 96 ? 4.91 26.328 14.117 1 87.62 96 ILE A C 1
ATOM 804 O O . ILE A 1 96 ? 5.324 27.016 15.055 1 87.62 96 ILE A O 1
ATOM 808 N N . ARG A 1 97 ? 5.129 25.016 13.977 1 85.38 97 ARG A N 1
ATOM 809 C CA . ARG A 1 97 ? 5.863 24.297 15.008 1 85.38 97 ARG A CA 1
ATOM 810 C C . ARG A 1 97 ? 7.312 24.766 15.086 1 85.38 97 ARG A C 1
ATOM 812 O O . ARG A 1 97 ? 7.867 24.906 16.172 1 85.38 97 ARG A O 1
ATOM 819 N N . ARG A 1 98 ? 7.883 25.031 14.023 1 86.94 98 ARG A N 1
ATOM 820 C CA . ARG A 1 98 ? 9.266 25.5 13.977 1 86.94 98 ARG A CA 1
ATOM 821 C C . ARG A 1 98 ? 9.391 26.891 14.57 1 86.94 98 ARG A C 1
ATOM 823 O O . ARG A 1 98 ? 10.328 27.172 15.32 1 86.94 98 ARG A O 1
ATOM 830 N N . VAL A 1 99 ? 8.5 27.703 14.227 1 88.62 99 VAL A N 1
ATOM 831 C CA . VAL A 1 99 ? 8.492 29.078 14.742 1 88.62 99 VAL A CA 1
ATOM 832 C C . VAL A 1 99 ? 8.297 29.062 16.25 1 88.62 99 VAL A C 1
ATOM 834 O O . VAL A 1 99 ? 8.961 29.797 16.984 1 88.62 99 VAL A O 1
ATOM 837 N N . ALA A 1 100 ? 7.422 28.156 16.719 1 86.25 100 ALA A N 1
ATOM 838 C CA . ALA A 1 100 ? 7.168 28.047 18.141 1 86.25 100 ALA A CA 1
ATOM 839 C C . ALA A 1 100 ? 8.406 27.562 18.891 1 86.25 100 ALA A C 1
ATOM 841 O O . ALA A 1 100 ? 8.758 28.078 19.953 1 86.25 100 ALA A O 1
ATOM 842 N N . ILE A 1 101 ? 9.086 26.609 18.359 1 86.94 101 ILE A N 1
ATOM 843 C CA . ILE A 1 101 ? 10.305 26.062 18.953 1 86.94 101 ILE A CA 1
ATOM 844 C C . ILE A 1 101 ? 11.391 27.141 18.984 1 86.94 101 ILE A C 1
ATOM 846 O O . ILE A 1 101 ? 12.094 27.281 19.984 1 86.94 101 ILE A O 1
ATOM 850 N N . SER A 1 102 ? 11.461 27.906 17.969 1 85.94 102 SER A N 1
ATOM 851 C CA . SER A 1 102 ? 12.453 28.969 17.875 1 85.94 102 SER A CA 1
ATOM 852 C C . SER A 1 102 ? 12.188 30.062 18.906 1 85.94 102 SER A C 1
ATOM 854 O O . SER A 1 102 ? 13.117 30.578 19.516 1 85.94 102 SER A O 1
ATOM 856 N N . ARG A 1 103 ? 11.016 30.359 19.094 1 86.56 103 ARG A N 1
ATOM 857 C CA . ARG A 1 103 ? 10.633 31.391 20.062 1 86.56 103 ARG A CA 1
ATOM 858 C C . ARG A 1 103 ? 10.938 30.938 21.484 1 86.56 103 ARG A C 1
ATOM 860 O O . ARG A 1 103 ? 11.398 31.75 22.312 1 86.56 103 ARG A O 1
ATOM 867 N N . GLU A 1 104 ? 10.773 29.703 21.734 1 83.88 104 GLU A N 1
ATOM 868 C CA . GLU A 1 104 ? 11.062 29.141 23.062 1 83.88 104 GLU A CA 1
ATOM 869 C C . GLU A 1 104 ? 12.562 29.109 23.328 1 83.88 104 GLU A C 1
ATOM 871 O O . GLU A 1 104 ? 13.016 29.391 24.438 1 83.88 104 GLU A O 1
ATOM 876 N N . LEU A 1 105 ? 13.266 28.719 22.297 1 84.44 105 LEU A N 1
ATOM 877 C CA . LEU A 1 105 ? 14.719 28.672 22.422 1 84.44 105 LEU A CA 1
ATOM 878 C C . LEU A 1 105 ? 15.297 30.062 22.609 1 84.44 105 LEU A C 1
ATOM 880 O O . LEU A 1 105 ? 16.297 30.234 23.312 1 84.44 105 LEU A O 1
ATOM 884 N N . SER A 1 106 ? 14.727 31.016 22.094 1 75.75 106 SER A N 1
ATOM 885 C CA . SER A 1 106 ? 15.211 32.375 22.188 1 75.75 106 SER A CA 1
ATOM 886 C C . SER A 1 106 ? 14.844 33 23.547 1 75.75 106 SER A C 1
ATOM 888 O O . SER A 1 106 ? 15.5 33.938 24 1 75.75 106 SER A O 1
ATOM 890 N N . LYS A 1 107 ? 13.836 32.5 24.172 1 75.31 107 LYS A N 1
ATOM 891 C CA . LYS A 1 107 ? 13.43 33 25.484 1 75.31 107 LYS A CA 1
ATOM 892 C C . LYS A 1 107 ? 14.281 32.406 26.594 1 75.31 107 LYS A C 1
ATOM 894 O O . LYS A 1 107 ? 14.25 32.875 27.734 1 75.31 107 LYS A O 1
ATOM 899 N N . LYS A 1 108 ? 14.859 31.25 26.406 1 66.56 108 LYS A N 1
ATOM 900 C CA . LYS A 1 108 ? 15.703 30.688 27.453 1 66.56 108 LYS A CA 1
ATOM 901 C C . LYS A 1 108 ? 16.891 31.594 27.766 1 66.56 108 LYS A C 1
ATOM 903 O O . LYS A 1 108 ? 17.578 32.031 26.859 1 66.56 108 LYS A O 1
ATOM 908 N N . PRO A 1 109 ? 17 32.094 29.031 1 65.69 109 PRO A N 1
ATOM 909 C CA . PRO A 1 109 ? 18.078 32.969 29.469 1 65.69 109 PRO A CA 1
ATOM 910 C C . PRO A 1 109 ? 19.453 32.469 29.094 1 65.69 109 PRO A C 1
ATOM 912 O O . PRO A 1 109 ? 19.703 31.25 29.156 1 65.69 109 PRO A O 1
ATOM 915 N N . ARG A 1 110 ? 20.25 33.188 28.172 1 61.44 110 ARG A N 1
ATOM 916 C CA . ARG A 1 110 ? 21.656 32.844 27.922 1 61.44 110 ARG A CA 1
ATOM 917 C C . ARG A 1 110 ? 22.391 32.562 29.234 1 61.44 110 ARG A C 1
ATOM 919 O O . ARG A 1 110 ? 22.156 33.25 30.234 1 61.44 110 ARG A O 1
ATOM 926 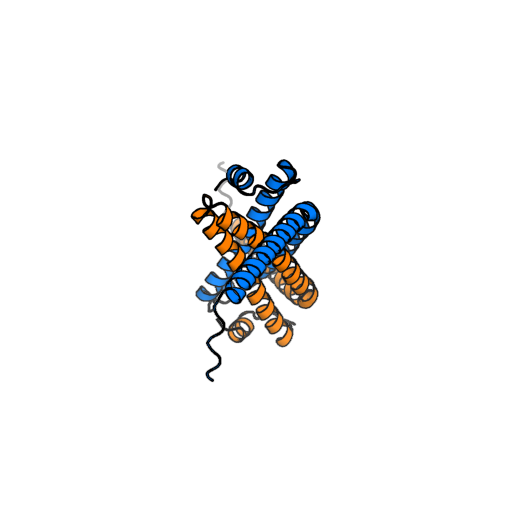N N . ALA A 1 111 ? 22.844 31.328 29.5 1 61.31 111 ALA A N 1
ATOM 927 C CA . ALA A 1 111 ? 23.656 31.094 30.688 1 61.31 111 ALA A CA 1
ATOM 928 C C . ALA A 1 111 ? 24.625 32.25 30.922 1 61.31 111 ALA A C 1
ATOM 930 O O . ALA A 1 111 ? 25.172 32.812 29.969 1 61.31 111 ALA A O 1
ATOM 931 N N . PRO A 1 112 ? 24.766 32.75 32.094 1 63.25 112 PRO A N 1
ATOM 932 C CA . PRO A 1 112 ? 25.688 33.844 32.406 1 63.25 112 PRO A CA 1
ATOM 933 C C . PRO A 1 112 ? 27.109 33.562 31.922 1 63.25 112 PRO A C 1
ATOM 935 O O . PRO A 1 112 ? 27.578 32.438 31.969 1 63.25 112 PRO A O 1
ATOM 938 N N . LYS A 1 113 ? 27.516 34.219 30.906 1 56.56 113 LYS A N 1
ATOM 939 C CA . LYS A 1 113 ? 28.953 34.125 30.609 1 56.56 113 LYS A CA 1
ATOM 940 C C . LYS A 1 113 ? 29.781 34.156 31.875 1 56.56 113 LYS A C 1
ATOM 942 O O . LYS A 1 113 ? 29.562 35 32.75 1 56.56 113 LYS A O 1
ATOM 947 N N . GLU A 1 114 ? 30.172 33.031 32.406 1 56.62 114 GLU A N 1
ATOM 948 C CA . GLU A 1 114 ? 31.125 33.062 33.5 1 56.62 114 GLU A CA 1
ATOM 949 C C . GLU A 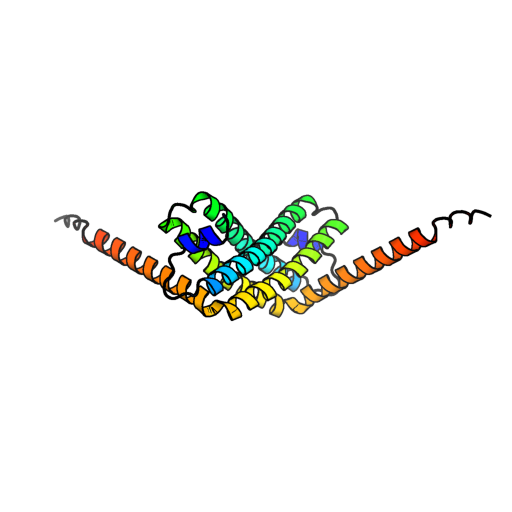1 114 ? 32.156 34.156 33.281 1 56.62 114 GLU A C 1
ATOM 951 O O . GLU A 1 114 ? 32.844 34.188 32.25 1 56.62 114 GLU A O 1
ATOM 956 N N . ASN A 1 115 ? 31.844 35.312 33.75 1 45.59 115 ASN A N 1
ATOM 957 C CA . ASN A 1 115 ? 32.969 36.188 33.969 1 45.59 115 ASN A CA 1
ATOM 958 C C . ASN A 1 115 ? 34.062 35.531 34.781 1 45.59 115 ASN A C 1
ATOM 960 O O . ASN A 1 115 ? 33.781 34.969 35.875 1 45.59 115 ASN A O 1
ATOM 964 N N . MET B 1 1 ? 12.102 -13.977 7.301 1 73.81 1 MET B N 1
ATOM 965 C CA . MET B 1 1 ? 12.758 -14.633 6.172 1 73.81 1 MET B CA 1
ATOM 966 C C . MET B 1 1 ? 13.664 -13.656 5.43 1 73.81 1 MET B C 1
ATOM 968 O O . MET B 1 1 ? 13.266 -12.516 5.164 1 73.81 1 MET B O 1
ATOM 972 N N . ASP B 1 2 ? 14.945 -14.109 5.285 1 79.31 2 ASP B N 1
ATOM 973 C CA . ASP B 1 2 ? 15.844 -13.18 4.609 1 79.31 2 ASP B CA 1
ATOM 974 C C . ASP B 1 2 ? 15.703 -13.281 3.094 1 79.31 2 ASP B C 1
ATOM 976 O O . ASP B 1 2 ? 15.008 -14.164 2.588 1 79.31 2 ASP B O 1
ATOM 980 N N . THR B 1 3 ? 16.219 -12.312 2.4 1 82.31 3 THR B N 1
ATOM 981 C CA . THR B 1 3 ? 16.078 -12.18 0.956 1 82.31 3 THR B CA 1
ATOM 982 C C . THR B 1 3 ? 16.688 -13.375 0.237 1 82.31 3 THR B C 1
ATOM 984 O O . THR B 1 3 ? 16.141 -13.852 -0.764 1 82.31 3 THR B O 1
ATOM 987 N N . GLU B 1 4 ? 17.75 -13.922 0.779 1 79.06 4 GLU B N 1
ATOM 988 C CA . GLU B 1 4 ? 18.422 -15.07 0.173 1 79.06 4 GLU B CA 1
ATOM 989 C C . GLU B 1 4 ? 17.547 -16.312 0.247 1 79.06 4 GLU B C 1
ATOM 991 O O . GLU B 1 4 ? 17.5 -17.109 -0.704 1 79.06 4 GLU B O 1
ATOM 996 N N . ASP B 1 5 ? 16.844 -16.469 1.336 1 78.62 5 ASP B N 1
ATOM 997 C CA . ASP B 1 5 ? 15.914 -17.578 1.485 1 78.62 5 ASP B CA 1
ATOM 998 C C . ASP B 1 5 ? 14.789 -17.484 0.459 1 78.62 5 ASP B C 1
ATOM 1000 O O . ASP B 1 5 ? 14.383 -18.5 -0.118 1 78.62 5 ASP B O 1
ATOM 1004 N N . LYS B 1 6 ? 14.398 -16.25 0.224 1 83.75 6 LYS B N 1
ATOM 1005 C CA . LYS B 1 6 ? 13.305 -16.031 -0.722 1 83.75 6 LYS B CA 1
ATOM 1006 C C . LYS B 1 6 ? 13.727 -16.391 -2.143 1 83.75 6 LYS B C 1
ATOM 1008 O O . LYS B 1 6 ? 12.961 -17.016 -2.881 1 83.75 6 LYS B O 1
ATOM 1013 N N . ILE B 1 7 ? 14.906 -16.062 -2.455 1 83 7 ILE B N 1
ATOM 1014 C CA . ILE B 1 7 ? 15.43 -16.328 -3.789 1 83 7 ILE B CA 1
ATOM 1015 C C . ILE B 1 7 ? 15.539 -17.844 -4.012 1 83 7 ILE B C 1
ATOM 1017 O O . ILE B 1 7 ? 15.133 -18.359 -5.059 1 83 7 ILE B O 1
ATOM 1021 N N . GLU B 1 8 ? 16.047 -18.5 -3.09 1 78.94 8 GLU B N 1
ATOM 1022 C CA . GLU B 1 8 ? 16.219 -19.953 -3.188 1 78.94 8 GLU B CA 1
ATOM 1023 C C . GLU B 1 8 ? 14.875 -20.656 -3.307 1 78.94 8 GLU B C 1
ATOM 1025 O O . GLU B 1 8 ? 14.75 -21.656 -4.031 1 78.94 8 GLU B O 1
ATOM 1030 N N . ALA B 1 9 ? 13.883 -20.047 -2.688 1 76.69 9 ALA B N 1
ATOM 1031 C CA . ALA B 1 9 ? 12.562 -20.672 -2.648 1 76.69 9 ALA B CA 1
ATOM 1032 C C . ALA B 1 9 ? 11.766 -20.359 -3.91 1 76.69 9 ALA B C 1
ATOM 1034 O O . ALA B 1 9 ? 10.805 -21.062 -4.242 1 76.69 9 ALA B O 1
ATOM 1035 N N . THR B 1 10 ? 11.875 -19.125 -4.633 1 79.75 10 THR B N 1
ATOM 1036 C CA . THR B 1 10 ? 11.07 -18.609 -5.73 1 79.75 10 THR B CA 1
ATOM 1037 C C . THR B 1 10 ? 11.266 -19.453 -6.988 1 79.75 10 THR B C 1
ATOM 1039 O O . THR B 1 10 ? 10.312 -19.688 -7.73 1 79.75 10 THR B O 1
ATOM 1042 N N . LYS B 1 11 ? 12.234 -20.281 -7.211 1 76.25 11 LYS B N 1
ATOM 1043 C CA . LYS B 1 11 ? 12.562 -21.141 -8.344 1 76.25 11 LYS B CA 1
ATOM 1044 C C . LYS B 1 11 ? 12 -20.578 -9.648 1 76.25 11 LYS B C 1
ATOM 1046 O O . LYS B 1 11 ? 11.219 -21.234 -10.328 1 76.25 11 LYS B O 1
ATOM 1051 N N . ILE B 1 12 ? 12.211 -19.297 -9.992 1 76.31 12 ILE B N 1
ATOM 1052 C CA . ILE B 1 12 ? 11.766 -18.688 -11.234 1 76.31 12 ILE B CA 1
ATOM 1053 C C . ILE B 1 12 ? 12.859 -18.812 -12.289 1 76.31 12 ILE B C 1
ATOM 1055 O O . ILE B 1 12 ? 14.031 -18.531 -12.008 1 76.31 12 ILE B O 1
ATOM 1059 N N . GLU B 1 13 ? 12.391 -19.359 -13.375 1 73 13 GLU B N 1
ATOM 1060 C CA . GLU B 1 13 ? 13.367 -19.578 -14.445 1 73 13 GLU B CA 1
ATOM 1061 C C . GLU B 1 13 ? 13.656 -18.297 -15.203 1 73 13 GLU B C 1
ATOM 1063 O O . GLU B 1 13 ? 12.789 -17.422 -15.328 1 73 13 GLU B O 1
ATOM 1068 N N . ASN B 1 14 ? 14.828 -18.125 -15.633 1 79.19 14 ASN B N 1
ATOM 1069 C CA . ASN B 1 14 ? 15.266 -17.109 -16.578 1 79.19 14 ASN B CA 1
ATOM 1070 C C . ASN B 1 14 ? 15.234 -15.711 -15.969 1 79.19 14 ASN B C 1
ATOM 1072 O O . ASN B 1 14 ? 14.836 -14.742 -16.625 1 79.19 14 ASN B O 1
ATOM 1076 N N . ILE B 1 15 ? 15.359 -15.695 -14.648 1 84.88 15 ILE B N 1
ATOM 1077 C CA . ILE B 1 15 ? 15.469 -14.398 -13.992 1 84.88 15 ILE B CA 1
ATOM 1078 C C . ILE B 1 15 ? 16.844 -14.273 -13.344 1 84.88 15 ILE B C 1
ATOM 1080 O O . ILE B 1 15 ? 17.344 -15.219 -12.734 1 84.88 15 ILE B O 1
ATOM 1084 N N . ASN B 1 16 ? 17.438 -13.18 -13.594 1 87.88 16 ASN B N 1
ATOM 1085 C CA . ASN B 1 16 ? 18.703 -12.852 -12.945 1 87.88 16 ASN B CA 1
ATOM 1086 C C . ASN B 1 16 ? 18.547 -12.75 -11.43 1 87.88 16 ASN B C 1
ATOM 1088 O O . ASN B 1 16 ? 17.703 -11.984 -10.938 1 87.88 16 ASN B O 1
ATOM 1092 N N . ILE B 1 17 ? 19.484 -13.477 -10.734 1 88.19 17 ILE B N 1
ATOM 1093 C CA . ILE B 1 17 ? 19.391 -13.57 -9.281 1 88.19 17 ILE B CA 1
ATOM 1094 C C . ILE B 1 17 ? 19.562 -12.188 -8.656 1 88.19 17 ILE B C 1
ATOM 1096 O O . ILE B 1 17 ? 18.938 -11.867 -7.648 1 88.19 17 ILE B O 1
ATOM 1100 N N . VAL B 1 18 ? 20.422 -11.383 -9.281 1 90.31 18 VAL B N 1
ATOM 1101 C CA . VAL B 1 18 ? 20.672 -10.047 -8.766 1 90.31 18 VAL B CA 1
ATOM 1102 C C . VAL B 1 18 ? 19.422 -9.188 -8.906 1 90.31 18 VAL B C 1
ATOM 1104 O O . VAL B 1 18 ? 19.031 -8.492 -7.961 1 90.31 18 VAL B O 1
ATOM 1107 N N . SER B 1 19 ? 18.766 -9.344 -10.062 1 93.19 19 SER B N 1
ATOM 1108 C CA . SER B 1 19 ? 17.531 -8.586 -10.305 1 93.19 19 SER B CA 1
ATOM 1109 C C . SER B 1 19 ? 16.422 -9.031 -9.359 1 93.19 19 SER B C 1
ATOM 1111 O O . SER B 1 19 ? 15.633 -8.203 -8.891 1 93.19 19 SER B O 1
ATOM 1113 N N . LEU B 1 20 ? 16.391 -10.281 -9.117 1 94.25 20 LEU B N 1
ATOM 1114 C CA . LEU B 1 20 ? 15.375 -10.82 -8.227 1 94.25 20 LEU B CA 1
ATOM 1115 C C . LEU B 1 20 ? 15.586 -10.32 -6.797 1 94.25 20 LEU B C 1
ATOM 1117 O O . LEU B 1 20 ? 14.625 -9.984 -6.105 1 94.25 20 LEU B O 1
ATOM 1121 N N . LYS B 1 21 ? 16.812 -10.266 -6.387 1 93.81 21 LYS B N 1
ATOM 1122 C CA . LYS B 1 21 ? 17.141 -9.727 -5.07 1 93.81 21 LYS B CA 1
ATOM 1123 C C . LYS B 1 21 ? 16.719 -8.266 -4.945 1 93.81 21 LYS B C 1
ATOM 1125 O O . LYS B 1 21 ? 16.125 -7.871 -3.939 1 93.81 21 LYS B O 1
ATOM 1130 N N . ASP B 1 22 ? 17.031 -7.484 -5.98 1 95.31 22 ASP B N 1
ATOM 1131 C CA . ASP B 1 22 ? 16.672 -6.07 -5.98 1 95.31 22 ASP B CA 1
ATOM 1132 C C . ASP B 1 22 ? 15.148 -5.898 -5.945 1 95.31 22 ASP B C 1
ATOM 1134 O O . ASP B 1 22 ? 14.641 -4.988 -5.289 1 95.31 22 ASP B O 1
ATOM 1138 N N . TYR B 1 23 ? 14.477 -6.77 -6.605 1 96.44 23 TYR B N 1
ATOM 1139 C CA . TYR B 1 23 ? 13.016 -6.758 -6.605 1 96.44 23 TYR B CA 1
ATOM 1140 C C . TYR B 1 23 ? 12.469 -6.988 -5.203 1 96.44 23 TYR B C 1
ATOM 1142 O O . TYR B 1 23 ? 11.57 -6.27 -4.754 1 96.44 23 TYR B O 1
ATOM 1150 N N . PHE B 1 24 ? 13.016 -7.98 -4.484 1 95.31 24 PHE B N 1
ATOM 1151 C CA . PHE B 1 24 ? 12.508 -8.297 -3.152 1 95.31 24 PHE B CA 1
ATOM 1152 C C . PHE B 1 24 ? 12.812 -7.172 -2.174 1 95.31 24 PHE B C 1
ATOM 1154 O O . PHE B 1 24 ? 12.016 -6.883 -1.282 1 95.31 24 PHE B O 1
ATOM 1161 N N . ILE B 1 25 ? 13.938 -6.508 -2.361 1 95.81 25 ILE B N 1
ATOM 1162 C CA . ILE B 1 25 ? 14.281 -5.371 -1.518 1 95.81 25 ILE B CA 1
ATOM 1163 C C . ILE B 1 25 ? 13.289 -4.234 -1.75 1 95.81 25 ILE B C 1
ATOM 1165 O O . ILE B 1 25 ? 12.812 -3.617 -0.796 1 95.81 25 ILE B O 1
ATOM 1169 N N . ALA B 1 26 ? 13.016 -3.973 -3.029 1 97.06 26 ALA B N 1
ATOM 1170 C CA . ALA B 1 26 ? 12.039 -2.939 -3.369 1 97.06 26 ALA B CA 1
ATOM 1171 C C . ALA B 1 26 ? 10.664 -3.289 -2.82 1 97.06 26 ALA B C 1
ATOM 1173 O O . ALA B 1 26 ? 9.93 -2.412 -2.35 1 97.06 26 ALA B O 1
ATOM 1174 N N . LEU B 1 27 ? 10.336 -4.574 -2.865 1 97.38 27 LEU B N 1
ATOM 1175 C CA . LEU B 1 27 ? 9.039 -5.027 -2.359 1 97.38 27 LEU B CA 1
ATOM 1176 C C . LEU B 1 27 ? 8.953 -4.852 -0.848 1 97.38 27 LEU B C 1
ATOM 1178 O O . LEU B 1 27 ? 7.891 -4.539 -0.314 1 97.38 27 LEU B O 1
ATOM 1182 N N . ASP B 1 28 ? 10.031 -5.102 -0.147 1 96 28 ASP B N 1
ATOM 1183 C CA . ASP B 1 28 ? 10.086 -4.871 1.294 1 96 28 ASP B CA 1
ATOM 1184 C C . ASP B 1 28 ? 9.766 -3.416 1.63 1 96 28 ASP B C 1
ATOM 1186 O O . ASP B 1 28 ? 9.016 -3.139 2.568 1 96 28 ASP B O 1
ATOM 1190 N N . GLU B 1 29 ? 10.359 -2.545 0.872 1 96.88 29 GLU B N 1
ATOM 1191 C CA . GLU B 1 29 ? 10.117 -1.12 1.087 1 96.88 29 GLU B CA 1
ATOM 1192 C C . GLU B 1 29 ? 8.664 -0.756 0.816 1 96.88 29 GLU B C 1
ATOM 1194 O O . GLU B 1 29 ? 8.07 0.036 1.551 1 96.88 29 GLU B O 1
ATOM 1199 N N . LEU B 1 30 ? 8.133 -1.334 -0.227 1 98.56 30 LEU B N 1
ATOM 1200 C CA . LEU B 1 30 ? 6.727 -1.097 -0.546 1 98.56 30 LEU B CA 1
ATOM 1201 C C . LEU B 1 30 ? 5.82 -1.615 0.565 1 98.56 30 LEU B C 1
ATOM 1203 O O . LEU B 1 30 ? 4.832 -0.968 0.921 1 98.56 30 LEU B O 1
ATOM 1207 N N . GLU B 1 31 ? 6.164 -2.795 1.064 1 98 31 GLU B N 1
ATOM 1208 C CA . GLU B 1 31 ? 5.406 -3.365 2.176 1 98 31 GLU B CA 1
ATOM 1209 C C . GLU B 1 31 ? 5.477 -2.469 3.408 1 98 31 GLU B C 1
ATOM 1211 O O . GLU B 1 31 ? 4.488 -2.309 4.125 1 98 31 GLU B O 1
ATOM 1216 N N . ASP B 1 32 ? 6.582 -1.859 3.664 1 98.12 32 ASP B N 1
ATOM 1217 C CA . ASP B 1 32 ? 6.727 -0.932 4.781 1 98.12 32 ASP B CA 1
ATOM 1218 C C . ASP B 1 32 ? 5.77 0.25 4.645 1 98.12 32 ASP B C 1
ATOM 1220 O O . ASP B 1 32 ? 5.141 0.664 5.621 1 98.12 32 ASP B O 1
ATOM 1224 N N . ILE B 1 33 ? 5.707 0.788 3.445 1 98.69 33 ILE B N 1
ATOM 1225 C CA . ILE B 1 33 ? 4.812 1.916 3.201 1 98.69 33 ILE B CA 1
ATOM 1226 C C . ILE B 1 33 ? 3.363 1.477 3.391 1 98.69 33 ILE B C 1
ATOM 1228 O O . ILE B 1 33 ? 2.555 2.215 3.959 1 98.69 33 ILE B O 1
ATOM 1232 N N . CYS B 1 34 ? 3.066 0.298 2.908 1 98.75 34 CYS B N 1
ATOM 1233 C CA . CYS B 1 34 ? 1.725 -0.244 3.094 1 98.75 34 CYS B CA 1
ATOM 1234 C C . CYS B 1 34 ? 1.408 -0.421 4.574 1 98.75 34 CYS B C 1
ATOM 1236 O O . CYS B 1 34 ? 0.318 -0.069 5.027 1 98.75 34 CYS B O 1
ATOM 1238 N N . ASP B 1 35 ? 2.336 -0.962 5.32 1 98.5 35 ASP B N 1
ATOM 1239 C CA . ASP B 1 35 ? 2.154 -1.144 6.758 1 98.5 35 ASP B CA 1
ATOM 1240 C C . ASP B 1 35 ? 1.908 0.194 7.453 1 98.5 35 ASP B C 1
ATOM 1242 O O . ASP B 1 35 ? 1.081 0.284 8.359 1 98.5 35 ASP B O 1
ATOM 1246 N N . ASP B 1 36 ? 2.625 1.186 7.062 1 98.5 36 ASP B N 1
ATOM 1247 C CA . ASP B 1 36 ? 2.438 2.521 7.617 1 98.5 36 ASP B CA 1
ATOM 1248 C C . ASP B 1 36 ? 1.021 3.029 7.363 1 98.5 36 ASP B C 1
ATOM 1250 O O . ASP B 1 36 ? 0.407 3.645 8.234 1 98.5 36 ASP B O 1
ATOM 1254 N N . LEU B 1 37 ? 0.531 2.811 6.113 1 98.56 37 LEU B N 1
ATOM 1255 C CA . LEU B 1 37 ? -0.818 3.268 5.797 1 98.56 37 LEU B CA 1
ATOM 1256 C C . LEU B 1 37 ? -1.853 2.535 6.645 1 98.56 37 LEU B C 1
ATOM 1258 O O . LEU B 1 37 ? -2.773 3.156 7.18 1 98.56 37 LEU B O 1
ATOM 1262 N N . VAL B 1 38 ? -1.647 1.27 6.785 1 97.81 38 VAL B N 1
ATOM 1263 C CA . VAL B 1 38 ? -2.555 0.459 7.59 1 97.81 38 VAL B CA 1
ATOM 1264 C C . VAL B 1 38 ? -2.527 0.939 9.039 1 97.81 38 VAL B C 1
ATOM 1266 O O . VAL B 1 38 ? -3.574 1.046 9.688 1 97.81 38 VAL B O 1
ATOM 1269 N N . GLU B 1 39 ? -1.353 1.227 9.555 1 97.75 39 GLU B N 1
ATOM 1270 C CA . GLU B 1 39 ? -1.232 1.743 10.914 1 97.75 39 GLU B CA 1
ATOM 1271 C C . GLU B 1 39 ? -1.93 3.092 11.062 1 97.75 39 GLU B C 1
ATOM 1273 O O . GLU B 1 39 ? -2.51 3.391 12.109 1 97.75 39 GLU B O 1
ATOM 1278 N N . CYS B 1 40 ? -1.812 3.943 10.055 1 96.94 40 CYS B N 1
ATOM 1279 C CA . CYS B 1 40 ? -2.523 5.219 10.07 1 96.94 40 CYS B CA 1
ATOM 1280 C C . CYS B 1 40 ? -4.023 5.004 10.25 1 96.94 40 CYS B C 1
ATOM 1282 O O . CYS B 1 40 ? -4.66 5.691 11.047 1 96.94 40 CYS B O 1
ATOM 1284 N N . TYR B 1 41 ? -4.57 4.008 9.609 1 94.94 41 TYR B N 1
ATOM 1285 C CA . TYR B 1 41 ? -6 3.727 9.688 1 94.94 41 TYR B CA 1
ATOM 1286 C C . TYR B 1 41 ? -6.387 3.279 11.094 1 94.94 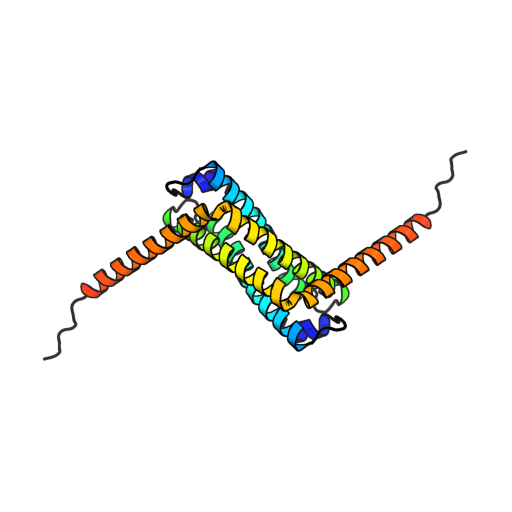41 TYR B C 1
ATOM 1288 O O . TYR B 1 41 ? -7.434 3.672 11.609 1 94.94 41 TYR B O 1
ATOM 1296 N N . LYS B 1 42 ? -5.555 2.533 11.68 1 94.69 42 LYS B N 1
ATOM 1297 C CA . LYS B 1 42 ? -5.805 2.123 13.055 1 94.69 42 LYS B CA 1
ATOM 1298 C C . LYS B 1 42 ? -5.793 3.324 14 1 94.69 42 LYS B C 1
ATOM 1300 O O . LYS B 1 42 ? -6.605 3.404 14.922 1 94.69 42 LYS B O 1
ATOM 1305 N N . LYS B 1 43 ? -4.918 4.223 13.789 1 94.56 43 LYS B N 1
ATOM 1306 C CA . LYS B 1 43 ? -4.801 5.43 14.602 1 94.56 43 LYS B CA 1
ATOM 1307 C C . LYS B 1 43 ? -6.016 6.336 14.414 1 94.56 43 LYS B C 1
ATOM 1309 O O . LYS B 1 43 ? -6.43 7.02 15.352 1 94.56 43 LYS B O 1
ATOM 1314 N N . GLU B 1 44 ? -6.535 6.41 13.141 1 90.44 44 GLU B N 1
ATOM 1315 C CA . GLU B 1 44 ? -7.738 7.203 12.891 1 90.44 44 GLU B CA 1
ATOM 1316 C C . GLU B 1 44 ? -8.859 6.816 13.844 1 90.44 44 GLU B C 1
ATOM 1318 O O . GLU B 1 44 ? -9.547 7.684 14.391 1 90.44 44 GLU B O 1
ATOM 1323 N N . GLU B 1 45 ? -9.031 5.508 14.016 1 83.88 45 GLU B N 1
ATOM 1324 C CA . GLU B 1 45 ? -10.094 5 14.883 1 83.88 45 GLU B CA 1
ATOM 1325 C C . GLU B 1 45 ? -9.891 5.457 16.328 1 83.88 45 GLU B C 1
ATOM 1327 O O . GLU B 1 45 ? -10.859 5.742 17.031 1 83.88 45 GLU B O 1
ATOM 1332 N N . LYS B 1 46 ? -8.664 5.566 16.672 1 87.94 46 LYS B N 1
ATOM 1333 C CA . LYS B 1 46 ? -8.305 5.898 18.047 1 87.94 46 LYS B CA 1
ATOM 1334 C C . LYS B 1 46 ? -8.438 7.398 18.312 1 87.94 46 LYS B C 1
ATOM 1336 O O . LYS B 1 46 ? -8.789 7.812 19.422 1 87.94 46 LYS B O 1
ATOM 1341 N N . TYR B 1 47 ? -8.234 8.211 17.234 1 85.69 47 TYR B N 1
ATOM 1342 C CA . TYR B 1 47 ? -8.062 9.641 17.484 1 85.69 47 TYR B CA 1
ATOM 1343 C C . TYR B 1 47 ? -9.102 10.445 16.703 1 85.69 47 TYR B C 1
ATOM 1345 O O . TYR B 1 47 ? -8.914 11.641 16.469 1 85.69 47 TYR B O 1
ATOM 1353 N N . TYR B 1 48 ? -10.133 9.812 16.281 1 80.38 48 TYR B N 1
ATOM 1354 C CA . TYR B 1 48 ? -11.078 10.469 15.398 1 80.38 48 TYR B CA 1
ATOM 1355 C C . TYR B 1 48 ? -11.727 11.672 16.078 1 80.38 48 TYR B C 1
ATOM 1357 O O . TYR B 1 48 ? -12.195 12.594 15.414 1 80.38 48 TYR B O 1
ATOM 1365 N N . LEU B 1 49 ? -11.664 11.75 17.422 1 80.06 49 LEU B N 1
ATOM 1366 C CA . LEU B 1 49 ? -12.289 12.852 18.141 1 80.06 49 LEU B CA 1
ATOM 1367 C C . LEU B 1 49 ? -11.273 13.945 18.453 1 80.06 49 LEU B C 1
ATOM 1369 O O . LEU B 1 49 ? -11.648 15.031 18.891 1 80.06 49 LEU B O 1
ATOM 1373 N N . GLU B 1 50 ? -10.039 13.648 18.266 1 83.75 50 GLU B N 1
ATOM 1374 C CA . GLU B 1 50 ? -8.984 14.648 18.469 1 83.75 50 GLU B CA 1
ATOM 1375 C C . GLU B 1 50 ? -8.617 15.328 17.156 1 83.75 50 GLU B C 1
ATOM 1377 O O . GLU B 1 50 ? -7.738 14.852 16.438 1 83.75 50 GLU B O 1
ATOM 1382 N N . GLU B 1 51 ? -9.109 16.422 17 1 81.5 51 GLU B N 1
ATOM 1383 C CA . GLU B 1 51 ? -9.062 17.109 15.719 1 81.5 51 GLU B CA 1
ATOM 1384 C C . GLU B 1 51 ? -7.633 17.234 15.203 1 81.5 51 GLU B C 1
ATOM 1386 O O . GLU B 1 51 ? -7.344 16.859 14.062 1 81.5 51 GLU B O 1
ATOM 1391 N N . ASP B 1 52 ? -6.766 17.719 15.992 1 86 52 ASP B N 1
ATOM 1392 C CA . ASP B 1 52 ? -5.395 17.969 15.555 1 86 52 ASP B CA 1
ATOM 1393 C C . ASP B 1 52 ? -4.699 16.656 15.172 1 86 52 ASP B C 1
ATOM 1395 O O . ASP B 1 52 ? -4.07 16.578 14.109 1 86 52 ASP B O 1
ATOM 1399 N N . LYS B 1 53 ? -4.848 15.695 16.062 1 90.12 53 LYS B N 1
ATOM 1400 C CA . LYS B 1 53 ? -4.207 14.414 15.789 1 90.12 53 LYS B CA 1
ATOM 1401 C C . LYS B 1 53 ? -4.805 13.742 14.562 1 90.12 53 LYS B C 1
ATOM 1403 O O . LYS B 1 53 ? -4.078 13.172 13.742 1 90.12 53 LYS B O 1
ATOM 1408 N N . PHE B 1 54 ? -6.09 13.82 14.43 1 90.94 54 PHE B N 1
ATOM 1409 C CA . PHE B 1 54 ? -6.793 13.227 13.305 1 90.94 54 PHE B CA 1
ATOM 1410 C C . PHE B 1 54 ? -6.34 13.852 11.992 1 90.94 54 PHE B C 1
ATOM 1412 O O . PHE B 1 54 ? -6.051 13.141 11.023 1 90.94 54 PHE B O 1
ATOM 1419 N N . ASN B 1 55 ? -6.199 15.086 11.977 1 89.31 55 ASN B N 1
ATOM 1420 C CA . ASN B 1 55 ? -5.773 15.789 10.773 1 89.31 55 ASN B CA 1
ATOM 1421 C C . ASN B 1 55 ? -4.324 15.461 10.422 1 89.31 55 ASN B C 1
ATOM 1423 O O . ASN B 1 55 ? -3.967 15.375 9.242 1 89.31 55 ASN B O 1
ATOM 1427 N N . MET B 1 56 ? -3.559 15.258 11.453 1 93.06 56 MET B N 1
ATOM 1428 C CA . MET B 1 56 ? -2.174 14.875 11.203 1 93.06 56 MET B CA 1
ATOM 1429 C C . MET B 1 56 ? -2.1 13.508 10.539 1 93.06 56 MET B C 1
ATOM 1431 O O . MET B 1 56 ? -1.261 13.281 9.664 1 93.06 56 MET B O 1
ATOM 1435 N N . ILE B 1 57 ? -3.002 12.648 11.008 1 94.94 57 ILE B N 1
ATOM 1436 C CA . ILE B 1 57 ? -3.053 11.305 10.43 1 94.94 57 ILE B CA 1
ATOM 1437 C C . ILE B 1 57 ? -3.469 11.383 8.969 1 94.94 57 ILE B C 1
ATOM 1439 O O . ILE B 1 57 ? -2.859 10.75 8.102 1 94.94 57 ILE B O 1
ATOM 1443 N N . LEU B 1 58 ? -4.426 12.227 8.633 1 93.62 58 LEU B N 1
ATOM 1444 C CA . LEU B 1 58 ? -4.887 12.391 7.254 1 93.62 58 LEU B CA 1
ATOM 1445 C C . LEU B 1 58 ? -3.775 12.945 6.371 1 93.62 58 LEU B C 1
ATOM 1447 O O . LEU B 1 58 ? -3.643 12.555 5.211 1 93.62 58 LEU B O 1
ATOM 1451 N N . GLU B 1 59 ? -3.059 13.859 6.914 1 94.12 59 GLU B N 1
ATOM 1452 C CA . GLU B 1 59 ? -1.919 14.414 6.188 1 94.12 59 GLU B CA 1
ATOM 1453 C C . GLU B 1 59 ? -0.869 13.336 5.91 1 94.12 59 GLU B C 1
ATOM 1455 O O . GLU B 1 59 ? -0.348 13.25 4.797 1 94.12 59 GLU B O 1
ATOM 1460 N N . GLU B 1 60 ? -0.562 12.539 6.93 1 96.06 60 GLU B N 1
ATOM 1461 C CA . GLU B 1 60 ? 0.388 11.438 6.777 1 96.06 60 GLU B CA 1
ATOM 1462 C C . GLU B 1 60 ? -0.084 10.445 5.719 1 96.06 60 GLU B C 1
ATOM 1464 O O . GLU B 1 60 ? 0.708 9.984 4.895 1 96.06 60 GLU B O 1
ATOM 1469 N N . GLU B 1 61 ? -1.346 10.125 5.73 1 97 61 GLU B N 1
ATOM 1470 C CA . GLU B 1 61 ? -1.924 9.227 4.734 1 97 61 GLU B CA 1
ATOM 1471 C C . GLU B 1 61 ? -1.712 9.758 3.322 1 97 61 GLU B C 1
ATOM 1473 O O . GLU B 1 61 ? -1.366 9 2.414 1 97 61 GLU B O 1
ATOM 1478 N N . SER B 1 62 ? -1.922 11.023 3.139 1 96.25 62 SER B N 1
ATOM 1479 C CA . SER B 1 62 ? -1.763 11.625 1.818 1 96.25 62 SER B CA 1
ATOM 1480 C C . SER B 1 62 ? -0.318 11.531 1.339 1 96.25 62 SER B C 1
ATOM 1482 O O . SER B 1 62 ? -0.065 11.336 0.147 1 96.25 62 SER B O 1
ATOM 1484 N N . GLU B 1 63 ? 0.649 11.641 2.256 1 97 63 GLU B N 1
ATOM 1485 C CA . GLU B 1 63 ? 2.057 11.469 1.911 1 97 63 GLU B CA 1
ATOM 1486 C C . GLU B 1 63 ? 2.352 10.023 1.514 1 97 63 GLU B C 1
ATOM 1488 O O . GLU B 1 63 ? 3.143 9.773 0.602 1 97 63 GLU B O 1
ATOM 1493 N N . LEU B 1 64 ? 1.706 9.148 2.227 1 98.5 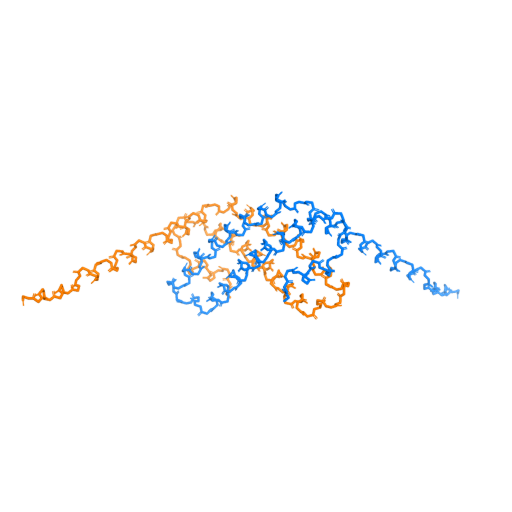64 LEU B N 1
ATOM 1494 C CA . LEU B 1 64 ? 1.923 7.73 1.955 1 98.5 64 LEU B CA 1
ATOM 1495 C C . LEU B 1 64 ? 1.35 7.344 0.596 1 98.5 64 LEU B C 1
ATOM 1497 O O . LEU B 1 64 ? 1.898 6.48 -0.091 1 98.5 64 LEU B O 1
ATOM 1501 N N . VAL B 1 65 ? 0.24 7.988 0.156 1 98.5 65 VAL B N 1
ATOM 1502 C CA . VAL B 1 65 ? -0.313 7.762 -1.175 1 98.5 65 VAL B CA 1
ATOM 1503 C C . VAL B 1 65 ? 0.734 8.094 -2.234 1 98.5 65 VAL B C 1
ATOM 1505 O O . VAL B 1 65 ? 0.943 7.328 -3.176 1 98.5 65 VAL B O 1
ATOM 1508 N N . GLU B 1 66 ? 1.4 9.211 -2.07 1 97.44 66 GLU B N 1
ATOM 1509 C CA . GLU B 1 66 ? 2.426 9.633 -3.023 1 97.44 66 GLU B CA 1
ATOM 1510 C C . GLU B 1 66 ? 3.611 8.672 -3.014 1 97.44 66 GLU B C 1
ATOM 1512 O O . GLU B 1 66 ? 4.137 8.312 -4.07 1 97.44 66 GLU B O 1
ATOM 1517 N N . ALA B 1 67 ? 3.992 8.25 -1.841 1 98.19 67 ALA B N 1
ATOM 1518 C CA . ALA B 1 67 ? 5.098 7.309 -1.706 1 98.19 67 ALA B CA 1
ATOM 1519 C C . ALA B 1 67 ? 4.758 5.973 -2.361 1 98.19 67 ALA B C 1
ATOM 1521 O O . ALA B 1 67 ? 5.605 5.367 -3.021 1 98.19 67 ALA B O 1
ATOM 1522 N N . LEU B 1 68 ? 3.514 5.539 -2.154 1 98.75 68 LEU B N 1
ATOM 1523 C CA . LEU B 1 68 ? 3.051 4.289 -2.748 1 98.75 68 LEU B CA 1
ATOM 1524 C C . LEU B 1 68 ? 3.092 4.363 -4.27 1 98.75 68 LEU B C 1
ATOM 1526 O O . LEU B 1 68 ? 3.518 3.414 -4.93 1 98.75 68 LEU B O 1
ATOM 1530 N N . PHE B 1 69 ? 2.676 5.461 -4.809 1 98.69 69 PHE B N 1
ATOM 1531 C CA . PHE B 1 69 ? 2.707 5.645 -6.254 1 98.69 69 PHE B CA 1
ATOM 1532 C C . PHE B 1 69 ? 4.137 5.598 -6.773 1 98.69 69 PHE B C 1
ATOM 1534 O O . PHE B 1 69 ? 4.434 4.887 -7.738 1 98.69 69 PHE B O 1
ATOM 1541 N N . GLU B 1 70 ? 4.984 6.348 -6.129 1 98.38 70 GLU B N 1
ATOM 1542 C CA . GLU B 1 70 ? 6.371 6.418 -6.586 1 98.38 70 GLU B CA 1
ATOM 1543 C C . GLU B 1 70 ? 7.047 5.051 -6.508 1 98.38 70 GLU B C 1
ATOM 1545 O O . GLU B 1 70 ? 7.668 4.602 -7.473 1 98.38 70 GLU B O 1
ATOM 1550 N N . MET B 1 71 ? 6.855 4.387 -5.398 1 98.62 71 MET B N 1
ATOM 1551 C CA . MET B 1 71 ? 7.516 3.104 -5.184 1 98.62 71 MET B CA 1
ATOM 1552 C C . MET B 1 71 ? 6.961 2.043 -6.129 1 98.62 71 MET B C 1
ATOM 1554 O O . MET B 1 71 ? 7.723 1.292 -6.742 1 98.62 71 MET B O 1
ATOM 1558 N N . SER B 1 72 ? 5.664 1.992 -6.238 1 98.44 72 SER B N 1
ATOM 1559 C CA . SER B 1 72 ? 5.066 0.996 -7.121 1 98.44 72 SER B CA 1
ATOM 1560 C C . SER B 1 72 ? 5.379 1.296 -8.586 1 98.44 72 SER B C 1
ATOM 1562 O O . SER B 1 72 ? 5.566 0.378 -9.383 1 98.44 72 SER B O 1
ATOM 1564 N N . SER B 1 73 ? 5.457 2.547 -8.945 1 98.44 73 SER B N 1
ATOM 1565 C CA . SER B 1 73 ? 5.848 2.951 -10.289 1 98.44 73 SER B CA 1
ATOM 1566 C C . SER B 1 73 ? 7.27 2.5 -10.609 1 98.44 73 SER B C 1
ATOM 1568 O O . SER B 1 73 ? 7.531 1.966 -11.688 1 98.44 73 SER B O 1
ATOM 1570 N N . ASP B 1 74 ? 8.133 2.717 -9.695 1 98.31 74 ASP B N 1
ATOM 1571 C CA . ASP B 1 74 ? 9.523 2.311 -9.875 1 98.31 74 ASP B CA 1
ATOM 1572 C C . ASP B 1 74 ? 9.641 0.795 -10.016 1 98.31 74 ASP B C 1
ATOM 1574 O O . ASP B 1 74 ? 10.352 0.302 -10.891 1 98.31 74 ASP B O 1
ATOM 1578 N N . ILE B 1 75 ? 8.93 0.068 -9.211 1 98.38 75 ILE B N 1
ATOM 1579 C CA . ILE B 1 75 ? 8.969 -1.39 -9.266 1 98.38 75 ILE B CA 1
ATOM 1580 C C . ILE B 1 75 ? 8.453 -1.868 -10.625 1 98.38 75 ILE B C 1
ATOM 1582 O O . ILE B 1 75 ? 9.07 -2.723 -11.266 1 98.38 75 ILE B O 1
ATOM 1586 N N . LYS B 1 76 ? 7.359 -1.297 -11.031 1 97.75 76 LYS B N 1
ATOM 1587 C CA . LYS B 1 76 ? 6.758 -1.701 -12.297 1 97.75 76 LYS B CA 1
ATOM 1588 C C . LYS B 1 76 ? 7.695 -1.415 -13.469 1 97.75 76 LYS B C 1
ATOM 1590 O O . LYS B 1 76 ? 7.773 -2.201 -14.414 1 97.75 76 LYS B O 1
ATOM 1595 N N . LYS B 1 77 ? 8.352 -0.357 -13.406 1 97.69 77 LYS B N 1
ATOM 1596 C CA . LYS B 1 77 ? 9.25 0.053 -14.484 1 97.69 77 LYS B CA 1
ATOM 1597 C C . LYS B 1 77 ? 10.539 -0.766 -14.461 1 97.69 77 LYS B C 1
ATOM 1599 O O . LYS B 1 77 ? 10.977 -1.268 -15.5 1 97.69 77 LYS B O 1
ATOM 1604 N N . GLU B 1 78 ? 11.125 -0.938 -13.383 1 97.19 78 GLU B N 1
ATOM 1605 C CA . GLU B 1 78 ? 12.461 -1.509 -13.25 1 97.19 78 GLU B CA 1
ATOM 1606 C C . GLU B 1 78 ? 12.414 -3.033 -13.273 1 97.19 78 GLU B C 1
ATOM 1608 O O . GLU B 1 78 ? 13.367 -3.684 -13.719 1 97.19 78 GLU B O 1
ATOM 1613 N N . PHE B 1 79 ? 11.289 -3.607 -12.828 1 97.12 79 PHE B N 1
ATOM 1614 C CA . PHE B 1 79 ? 11.25 -5.055 -12.648 1 97.12 79 PHE B CA 1
ATOM 1615 C C . PHE B 1 79 ? 10.109 -5.672 -13.445 1 97.12 79 PHE B C 1
ATOM 1617 O O . PHE B 1 79 ? 9.492 -6.645 -13.008 1 97.12 79 PHE B O 1
ATOM 1624 N N . LYS B 1 80 ? 9.836 -5.078 -14.57 1 95.5 80 LYS B N 1
ATOM 1625 C CA . LYS B 1 80 ? 8.742 -5.523 -15.43 1 95.5 80 LYS B CA 1
ATOM 1626 C C . LYS B 1 80 ? 8.898 -6.992 -15.797 1 95.5 80 LYS B C 1
ATOM 1628 O O . LYS B 1 80 ? 7.922 -7.742 -15.828 1 95.5 80 LYS B O 1
ATOM 1633 N N . ASP B 1 81 ? 10.141 -7.391 -16.062 1 93.81 81 ASP B N 1
ATOM 1634 C CA . ASP B 1 81 ? 10.383 -8.773 -16.469 1 93.81 81 ASP B CA 1
ATOM 1635 C C . ASP B 1 81 ? 10.055 -9.742 -15.336 1 93.81 81 ASP B C 1
ATOM 1637 O O . ASP B 1 81 ? 9.539 -10.836 -15.578 1 93.81 81 ASP B O 1
ATOM 1641 N N . ILE B 1 82 ? 10.391 -9.359 -14.141 1 95.06 82 ILE B N 1
ATOM 1642 C CA . ILE B 1 82 ? 10.117 -10.203 -12.984 1 95.06 82 ILE B CA 1
ATOM 1643 C C . ILE B 1 82 ? 8.617 -10.281 -12.734 1 95.06 82 ILE B C 1
ATOM 1645 O O . ILE B 1 82 ? 8.07 -11.367 -12.516 1 95.06 82 ILE B O 1
ATOM 1649 N N . LEU B 1 83 ? 7.941 -9.18 -12.828 1 95.94 83 LEU B N 1
ATOM 1650 C CA . LEU B 1 83 ? 6.492 -9.148 -12.672 1 95.94 83 LEU B CA 1
ATOM 1651 C C . LEU B 1 83 ? 5.812 -9.992 -13.734 1 95.94 83 LEU B C 1
ATOM 1653 O O . LEU B 1 83 ? 4.883 -10.75 -13.438 1 95.94 83 LEU B O 1
ATOM 1657 N N . ASP B 1 84 ? 6.297 -9.906 -14.93 1 94.62 84 ASP B N 1
ATOM 1658 C CA . ASP B 1 84 ? 5.758 -10.711 -16.016 1 94.62 84 ASP B CA 1
ATOM 1659 C C . ASP B 1 84 ? 5.961 -12.195 -15.758 1 94.62 84 ASP B C 1
ATOM 1661 O O . ASP B 1 84 ? 5.078 -13.016 -16.047 1 94.62 84 ASP B O 1
ATOM 1665 N N . ALA B 1 85 ? 7.129 -12.531 -15.281 1 93.56 85 ALA B N 1
ATOM 1666 C CA . ALA B 1 85 ? 7.434 -13.93 -14.984 1 93.56 85 ALA B CA 1
ATOM 1667 C C . ALA B 1 85 ? 6.465 -14.5 -13.953 1 93.56 85 ALA B C 1
ATOM 1669 O O . ALA B 1 85 ? 5.965 -15.609 -14.102 1 93.56 85 ALA B O 1
ATOM 1670 N N . PHE B 1 86 ? 6.195 -13.742 -12.938 1 93.56 86 PHE B N 1
ATOM 1671 C CA . PHE B 1 86 ? 5.258 -14.188 -11.914 1 93.56 86 PHE B CA 1
ATOM 1672 C C . PHE B 1 86 ? 3.848 -14.297 -12.477 1 93.56 86 PHE B C 1
ATOM 1674 O O . PHE B 1 86 ? 3.107 -15.219 -12.141 1 93.56 86 PHE B O 1
ATOM 1681 N N . ARG B 1 87 ? 3.5 -13.352 -13.352 1 93.31 87 ARG B N 1
ATOM 1682 C CA . ARG B 1 87 ? 2.184 -13.383 -13.977 1 93.31 87 ARG B CA 1
ATOM 1683 C C . ARG B 1 87 ? 2.016 -14.633 -14.836 1 93.31 87 ARG B C 1
ATOM 1685 O O . ARG B 1 87 ? 0.963 -15.273 -14.805 1 93.31 87 ARG B O 1
ATOM 1692 N N . ILE B 1 88 ? 3.006 -14.953 -15.617 1 92.81 88 ILE B N 1
ATOM 1693 C CA . ILE B 1 88 ? 2.986 -16.141 -16.469 1 92.81 88 ILE B CA 1
ATOM 1694 C C . ILE B 1 88 ? 2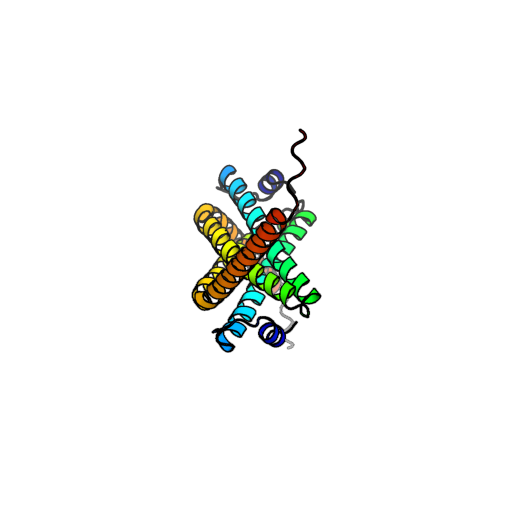.852 -17.391 -15.625 1 92.81 88 ILE B C 1
ATOM 1696 O O . ILE B 1 88 ? 2.037 -18.266 -15.922 1 92.81 88 ILE B O 1
ATOM 1700 N N . ARG B 1 89 ? 3.619 -17.484 -14.547 1 90.88 89 ARG B N 1
ATOM 1701 C CA . ARG B 1 89 ? 3.561 -18.625 -13.648 1 90.88 89 ARG B CA 1
ATOM 1702 C C . ARG B 1 89 ? 2.17 -18.766 -13.039 1 90.88 89 ARG B C 1
ATOM 1704 O O . ARG B 1 89 ? 1.637 -19.875 -12.953 1 90.88 89 ARG B O 1
ATOM 1711 N N . ALA B 1 90 ? 1.581 -17.672 -12.641 1 90.88 90 ALA B N 1
ATOM 1712 C CA . ALA B 1 90 ? 0.243 -17.688 -12.055 1 90.88 90 ALA B CA 1
ATOM 1713 C C . ALA B 1 90 ? -0.795 -18.172 -13.062 1 90.88 90 ALA B C 1
ATOM 1715 O O . ALA B 1 90 ? -1.667 -18.969 -12.727 1 90.88 90 ALA B O 1
ATOM 1716 N N . THR B 1 91 ? -0.669 -17.703 -14.227 1 92.38 91 THR B N 1
ATOM 1717 C CA . THR B 1 91 ? -1.603 -18.062 -15.281 1 92.38 91 THR B CA 1
ATOM 1718 C C . THR B 1 91 ? -1.504 -19.562 -15.594 1 92.38 91 THR B C 1
ATOM 1720 O O . THR B 1 91 ? -2.521 -20.234 -15.789 1 92.38 91 THR B O 1
ATOM 1723 N N . GLU B 1 92 ? -0.291 -20.047 -15.664 1 90.31 92 GLU B N 1
ATOM 1724 C CA . GLU B 1 92 ? -0.077 -21.469 -15.938 1 90.31 92 GLU B CA 1
ATOM 1725 C C . GLU B 1 92 ? -0.638 -22.328 -14.812 1 90.31 92 GLU B C 1
ATOM 1727 O O . GLU B 1 92 ? -1.245 -23.375 -15.062 1 90.31 92 GLU B O 1
ATOM 1732 N N . ARG B 1 93 ? -0.452 -21.875 -13.633 1 87.56 93 ARG B N 1
ATOM 1733 C CA . ARG B 1 93 ? -0.984 -22.594 -12.484 1 87.56 93 ARG B CA 1
ATOM 1734 C C . ARG B 1 93 ? -2.508 -22.656 -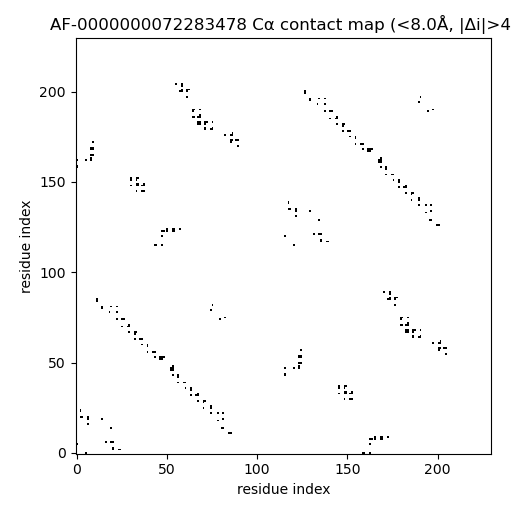12.531 1 87.56 93 ARG B C 1
ATOM 1736 O O . ARG B 1 93 ? -3.105 -23.703 -12.266 1 87.56 93 ARG B O 1
ATOM 1743 N N . GLN B 1 94 ? -3.107 -21.609 -12.891 1 88.88 94 GLN B N 1
ATOM 1744 C CA . GLN B 1 94 ? -4.559 -21.562 -13 1 88.88 94 GLN B CA 1
ATOM 1745 C C . GLN B 1 94 ? -5.051 -22.469 -14.125 1 88.88 94 GLN B C 1
ATOM 1747 O O . GLN B 1 94 ? -6.074 -23.141 -13.992 1 88.88 94 GLN B O 1
ATOM 1752 N N . ARG B 1 95 ? -4.336 -22.484 -15.148 1 89.06 95 ARG B N 1
ATOM 1753 C CA . ARG B 1 95 ? -4.688 -23.344 -16.281 1 89.06 95 ARG B CA 1
ATOM 1754 C C . ARG B 1 95 ? -4.629 -24.812 -15.891 1 89.06 95 ARG B C 1
ATOM 1756 O O . ARG B 1 95 ? -5.551 -25.578 -16.188 1 89.06 95 ARG B O 1
ATOM 1763 N N . ILE B 1 96 ? -3.564 -25.141 -15.227 1 87.06 96 ILE B N 1
ATOM 1764 C CA . ILE B 1 96 ? -3.383 -26.531 -14.797 1 87.06 96 ILE B CA 1
ATOM 1765 C C . ILE B 1 96 ? -4.508 -26.922 -13.844 1 87.06 96 ILE B C 1
ATOM 1767 O O . ILE B 1 96 ? -5.059 -28.016 -13.953 1 87.06 96 ILE B O 1
ATOM 1771 N N . ARG B 1 97 ? -4.867 -25.984 -12.969 1 85.12 97 ARG B N 1
ATOM 1772 C CA . ARG B 1 97 ? -5.938 -26.25 -12.008 1 85.12 97 ARG B CA 1
ATOM 1773 C C . ARG B 1 97 ? -7.281 -26.406 -12.719 1 85.12 97 ARG B C 1
ATOM 1775 O O . ARG B 1 97 ? -8.086 -27.266 -12.352 1 85.12 97 ARG B O 1
ATOM 1782 N N . ARG B 1 98 ? -7.504 -25.656 -13.688 1 86.94 98 ARG B N 1
ATOM 1783 C CA . ARG B 1 98 ? -8.75 -25.734 -14.438 1 86.94 98 ARG B CA 1
ATOM 1784 C C . ARG B 1 98 ? -8.836 -27.047 -15.227 1 86.94 98 ARG B C 1
ATOM 1786 O O . ARG B 1 98 ? -9.891 -27.672 -15.273 1 86.94 98 ARG B O 1
ATOM 1793 N N . VAL B 1 99 ? -7.789 -27.391 -15.805 1 88.38 99 VAL B N 1
ATOM 1794 C CA . VAL B 1 99 ? -7.734 -28.641 -16.578 1 88.38 99 VAL B CA 1
ATOM 1795 C C . VAL B 1 99 ? -7.961 -29.828 -15.648 1 88.38 99 VAL B C 1
ATOM 1797 O O . VAL B 1 99 ? -8.68 -30.766 -16 1 88.38 99 VAL B O 1
ATOM 1800 N N . ALA B 1 100 ? -7.355 -29.75 -14.469 1 86.06 100 ALA B N 1
ATOM 1801 C CA . ALA B 1 100 ? -7.512 -30.828 -13.5 1 86.06 100 ALA B CA 1
ATOM 1802 C C . ALA B 1 100 ? -8.961 -30.938 -13.031 1 86.06 100 ALA B C 1
ATOM 1804 O O . ALA B 1 100 ? -9.5 -32.031 -12.93 1 86.06 100 ALA B O 1
ATOM 1805 N N . ILE B 1 101 ? -9.594 -29.844 -12.773 1 86.81 101 ILE B N 1
ATOM 1806 C CA . ILE B 1 101 ? -10.984 -29.812 -12.336 1 86.81 101 ILE B CA 1
ATOM 1807 C C . ILE B 1 101 ? -11.891 -30.344 -13.445 1 86.81 101 ILE B C 1
ATOM 1809 O O . ILE B 1 101 ? -12.805 -31.141 -13.188 1 86.81 101 ILE B O 1
ATOM 1813 N N . SER B 1 102 ? -11.594 -30.031 -14.625 1 85.56 102 SER B N 1
ATOM 1814 C CA . SER B 1 102 ? -12.367 -30.469 -15.781 1 85.56 102 SER B CA 1
ATOM 1815 C C . SER B 1 102 ? -12.234 -31.984 -15.984 1 85.56 102 SER B C 1
ATOM 1817 O O . SER B 1 102 ? -13.211 -32.656 -16.281 1 85.56 102 SER B O 1
ATOM 1819 N N . ARG B 1 103 ? -11.133 -32.469 -15.781 1 86.38 103 ARG B N 1
ATOM 1820 C CA . ARG B 1 103 ? -10.883 -33.906 -15.93 1 86.38 103 ARG B CA 1
ATOM 1821 C C . ARG B 1 103 ? -11.617 -34.719 -14.859 1 86.38 103 ARG B C 1
ATOM 1823 O O . ARG B 1 103 ? -12.164 -35.781 -15.141 1 86.38 103 ARG B O 1
ATOM 1830 N N . GLU B 1 104 ? -11.688 -34.156 -13.719 1 83.75 104 GLU B N 1
ATOM 1831 C CA . GLU B 1 104 ? -12.383 -34.812 -12.617 1 83.75 104 GLU B CA 1
ATOM 1832 C C . GLU B 1 104 ? -13.891 -34.781 -12.836 1 83.75 104 GLU B C 1
ATOM 1834 O O . GLU B 1 104 ? -14.578 -35.781 -12.555 1 83.75 104 GLU B O 1
ATOM 1839 N N . LEU B 1 105 ? -14.344 -33.656 -13.281 1 83.88 105 LEU B N 1
ATOM 1840 C CA . LEU B 1 105 ? -15.766 -33.531 -13.562 1 83.88 105 LEU B CA 1
ATOM 1841 C C . LEU B 1 105 ? -16.172 -34.469 -14.695 1 83.88 105 LEU B C 1
ATOM 1843 O O . LEU B 1 105 ? -17.297 -35 -14.703 1 83.88 105 LEU B O 1
ATOM 1847 N N . SER B 1 106 ? -15.367 -34.719 -15.586 1 75.25 106 SER B N 1
ATOM 1848 C CA . SER B 1 106 ? -15.664 -35.562 -16.719 1 75.25 106 SER B CA 1
ATOM 1849 C C . SER B 1 106 ? -15.594 -37.031 -16.344 1 75.25 106 SER B C 1
ATOM 1851 O O . SER B 1 106 ? -16.219 -37.875 -16.969 1 75.25 106 SER B O 1
ATOM 1853 N N . LYS B 1 107 ? -14.891 -37.344 -15.312 1 75.69 107 LYS B N 1
ATOM 1854 C CA . LYS B 1 107 ? -14.781 -38.719 -14.859 1 75.69 107 LYS B CA 1
ATOM 1855 C C . LYS B 1 107 ? -15.961 -39.125 -13.969 1 75.69 107 LYS B C 1
ATOM 1857 O O . LYS B 1 107 ? -16.156 -40.281 -13.68 1 75.69 107 LYS B O 1
ATOM 1862 N N . LYS B 1 108 ? -16.641 -38.156 -13.344 1 66.38 108 LYS B N 1
ATOM 1863 C CA . LYS B 1 108 ? -17.781 -38.531 -12.516 1 66.38 108 LYS B CA 1
ATOM 1864 C C . LYS B 1 108 ? -18.891 -39.188 -13.344 1 66.38 108 LYS B C 1
ATOM 1866 O O . LYS B 1 108 ? -19.266 -38.656 -14.398 1 66.38 108 LYS B O 1
ATOM 1871 N N . PRO B 1 109 ? -19.266 -40.406 -13.078 1 65.38 109 PRO B N 1
ATOM 1872 C CA . PRO B 1 109 ? -20.297 -41.188 -13.781 1 65.38 109 PRO B CA 1
ATOM 1873 C C . PRO B 1 109 ? -21.594 -40.406 -13.953 1 65.38 109 PRO B C 1
ATOM 1875 O O . PRO B 1 109 ? -22.016 -39.688 -13.047 1 65.38 109 PRO B O 1
ATOM 1878 N N . ARG B 1 110 ? -22.031 -40.031 -15.25 1 61.31 110 ARG B N 1
ATOM 1879 C CA . ARG B 1 110 ? -23.359 -39.469 -15.508 1 61.31 110 ARG B CA 1
ATOM 1880 C C . ARG B 1 110 ? -24.438 -40.188 -14.719 1 61.31 110 ARG B C 1
ATOM 1882 O O . ARG B 1 110 ? -24.391 -41.438 -14.594 1 61.31 110 ARG B O 1
ATOM 1889 N N . ALA B 1 111 ? -25.078 -39.562 -13.703 1 61.28 111 ALA B N 1
ATOM 1890 C CA . ALA B 1 111 ? -26.188 -40.219 -13.023 1 61.28 111 ALA B CA 1
ATOM 1891 C C . ALA B 1 111 ? -27.062 -40.969 -14.023 1 61.28 111 ALA B C 1
ATOM 1893 O O . ALA B 1 111 ? -27.281 -40.531 -15.148 1 61.28 111 ALA B O 1
ATOM 1894 N N . PRO B 1 112 ? -27.5 -42.125 -13.758 1 63.44 112 PRO B N 1
ATOM 1895 C CA . PRO B 1 112 ? -28.375 -42.906 -14.641 1 63.44 112 PRO B CA 1
ATOM 1896 C C . PRO B 1 112 ? -29.641 -42.156 -15.055 1 63.44 112 PRO B C 1
ATOM 1898 O O . PRO B 1 112 ? -30.203 -41.406 -14.25 1 63.44 112 PRO B O 1
ATOM 1901 N N . LYS B 1 113 ? -29.703 -41.688 -16.266 1 57.03 113 LYS B N 1
ATOM 1902 C CA . LYS B 1 113 ? -31 -41.188 -16.719 1 57.03 113 LYS B CA 1
ATOM 1903 C C . LYS B 1 113 ? -32.156 -42.031 -16.188 1 57.03 113 LYS B C 1
ATOM 1905 O O . LYS B 1 113 ? -32.094 -43.25 -16.266 1 57.03 113 LYS B O 1
ATOM 1910 N N . GLU B 1 114 ? -32.719 -41.656 -15.078 1 56.44 114 GLU B N 1
ATOM 1911 C CA . GLU B 1 114 ? -33.938 -42.375 -14.703 1 56.44 114 GLU B CA 1
ATOM 1912 C C . GLU B 1 114 ? -34.781 -42.719 -15.938 1 56.44 114 GLU B C 1
ATOM 1914 O O . GLU B 1 114 ? -35.125 -41.812 -16.719 1 56.44 114 GLU B O 1
ATOM 1919 N N . ASN B 1 115 ? -34.562 -43.875 -16.453 1 47.09 115 ASN B N 1
ATOM 1920 C CA . ASN B 1 115 ? -35.594 -44.375 -17.344 1 47.09 115 ASN B CA 1
ATOM 1921 C C . ASN B 1 115 ? -36.969 -44.25 -16.719 1 47.09 115 ASN B C 1
ATOM 1923 O O . ASN B 1 115 ? -37.188 -44.656 -15.578 1 47.09 115 ASN B O 1
#

Secondary structure (DSSP, 8-state):
--HHHHHHHH--TT--HHHHHHHHHHHHHHHHHHHHHHHHHHHHHHHTT-HHHHHHHHHHHHHHHHHHHHHHHHHHHHTHHHHHHHHHHHHHHHHHHHHHHHHHHHHS-------/--HHHHHHHH--TT--HHHHHHHHHHHHHHHHHHHHHHHHHHHHHHHTT-HHHHHHHHHHHHHHHHHHHHHHHHHHHHTHHHHHHHHHHHHHHHHHHHHHHHHHHHHS-------

Solvent-accessible surface area (backbone atoms only — not comparable to full-atom values): 12700 Å² total; per-residue (Å²): 129,57,72,66,59,50,57,72,53,56,75,65,81,95,57,56,68,67,60,50,50,53,48,53,52,54,48,51,54,49,41,49,52,26,47,50,46,43,50,43,55,56,47,39,68,75,28,63,84,39,53,71,62,31,44,50,43,54,34,51,47,49,52,45,42,54,49,44,23,52,48,28,45,48,46,54,67,76,39,43,69,59,50,47,51,37,50,52,52,49,51,50,51,51,48,53,51,49,52,51,52,49,54,52,62,67,64,52,76,76,72,75,72,82,122,128,57,71,69,59,48,57,71,52,56,74,64,80,95,58,56,67,67,58,52,50,53,47,52,52,52,47,51,53,47,41,52,51,26,47,51,47,44,50,43,54,57,46,41,68,74,28,60,83,39,55,69,62,30,42,50,43,54,33,51,46,50,51,45,43,54,51,44,23,53,50,30,45,48,48,54,67,76,37,42,70,59,48,47,51,37,49,51,53,50,52,50,51,50,49,53,51,49,52,52,53,51,54,51,60,68,64,52,76,78,72,75,74,81,123

pLDDT: mean 88.67, std 10.67, range [45.59, 98.81]

Foldseek 3Di:
DDLVVVLVVVPQPPDDSVLSSVLVVLVVVLVVLVVLLVVLVVVCVVCVVPVVVNVVSVVSNVVSVVVNCVSVVCSCVSVVVVVVSVVVVVVVVVVVVVVVVVVVVVPPPDPPPPD/DDLVVVLVVVPQ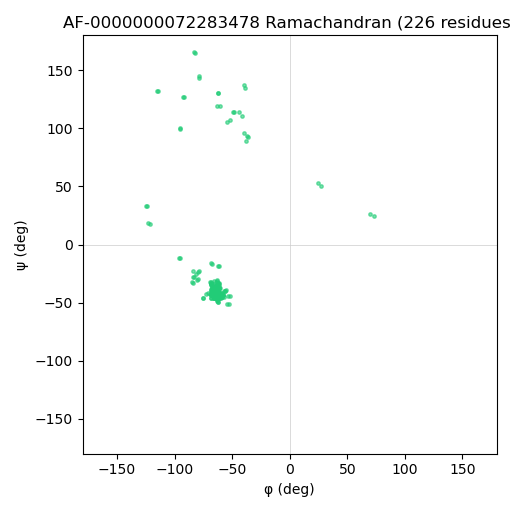PPDDSVLSSVLVVLVVVLVVLVVLLVVLVVVCVVCVVPVVVNVVSVVSNVVSVVVNCVSVVCSCVSVVVVVVSVVVVVVVVVVVVVVVVVVVVVPPPDPPPPD

Sequence (230 aa):
MDTEDKIEATKIENINIVSLKDYFIALDELEDICDDLVECYKKEEKYYLEEDKFNMILEEESELVEALFEMSSDIKKEFKDILDAFRIRATERQRIRRVAISRELSKKPRAPKENMDTEDKIEATKIENINIVSLKDYFIALDELEDICDDLVECYKKEEKYYLEEDKFNMILEEESELVEALFEMSSDIKKEFKDILDAFRIRATERQRIRRVAISRELSKKPRAPKEN

Nearest PDB structures (foldseek):
  3qo5-assembly1_A-2  TM=4.613E-01  e=2.045E-01  Candida albicans
  3q84-assembly2_H  TM=7.213E-01  e=2.195E+00  Homo sapiens
  3qne-assembly1_A  TM=4.562E-01  e=3.702E-01  Candida albicans
  4tko-assembly1_B  TM=2.947E-01  e=2.783E+00  Aquifex aeolicus VF5
  3qo5-assembly1_A-2  TM=4.614E-01  e=2.045E-01  Candida albicans

Organism: Entamoeba histolytica (strain ATCC 30459 / HM-1:IMSS / ABRM) (NCBI:txid294381)

Radius of gyration: 24.61 Å; Cα contacts (8 Å, |Δi|>4): 174; chains: 2; bounding box: 69×81×51 Å